Protein 6TYU (pdb70)

Foldseek 3Di:
DEEEEEEEELAPQQCDDDDPPHGNNRLVLVLVLVLLVVCVVVVPQYWYWYKYANAPADDADQDDVPALGRIHGPGATGRRDVVNSVCSVPVDHHHHGGGAVVSSVVRVVVSCVPPCPPHDHPAYEYEYEDQQQDDHDCVPVVVVLVVCQVRVYHYAYEHADDDPPDDDPRDPRSVVSLVVQLVSQCSRVNPVRNRRHHYSVCPSVVVVD/DDDDDPVVVVD

Solvent-accessible surface area: 10481 Å² total; per-residue (Å²): 90,18,0,8,0,0,0,4,7,4,0,96,32,0,45,116,63,114,64,73,108,74,11,8,8,80,36,4,24,95,15,5,30,67,7,0,58,90,25,28,136,77,148,32,101,35,15,0,0,0,0,10,3,0,16,84,100,58,94,19,94,28,38,71,102,98,55,5,98,26,0,14,23,45,22,86,17,95,93,16,55,130,96,0,10,51,54,0,49,115,89,8,122,64,7,66,50,60,13,25,10,0,18,0,0,0,5,0,3,22,10,2,71,147,49,19,121,87,109,81,41,121,39,30,19,0,0,3,2,2,11,7,35,16,93,41,16,73,40,48,18,121,35,0,24,55,22,1,109,129,40,144,17,74,8,29,0,0,1,13,29,63,28,174,122,129,76,87,79,42,52,114,54,21,118,69,1,9,74,32,0,66,106,0,6,90,42,37,73,26,130,86,0,73,79,35,19,53,27,9,122,79,0,28,110,24,13,45,181,141,121,21,98,12,22,91,82,9,77,125

B-factor: mean 32.87, std 15.97, range [12.68, 131.85]

Structure (mmCIF, N/CA/C/O backbone):
data_6TYU
#
_entry.id   6TYU
#
_cell.length_a   44.574
_cell.length_b   71.350
_cell.length_c   79.163
_cell.angle_alpha   90.000
_cell.angle_beta   90.000
_cell.angle_gamma   90.000
#
_symmetry.space_group_name_H-M   'P 21 21 21'
#
loop_
_entity.id
_entity.type
_entity.pdbx_description
1 polymer 'X-ray repair cross-complementing protein 5'
2 polymer LYS-THR-ARG-VAL-LEU-PRO-SER-TRP-LEU-THR-ALA
3 water water
#
loop_
_atom_site.group_PDB
_atom_site.id
_atom_site.type_symbol
_atom_site.label_atom_id
_atom_site.label_alt_id
_atom_site.label_comp_id
_atom_site.label_asym_id
_atom_site.label_entity_id
_atom_site.label_seq_id
_atom_site.pdbx_PDB_ins_code
_atom_site.Cartn_x
_atom_site.Cartn_y
_atom_site.Cartn_z
_atom_site.occupancy
_atom_site.B_iso_or_equiv
_atom_site.auth_seq_id
_atom_site.auth_comp_id
_atom_site.auth_asym_id
_atom_site.auth_atom_id
_atom_site.pdbx_PDB_model_num
ATOM 1 N N . LYS A 1 13 ? 19.41000 -14.34700 12.51600 1.000 67.10536 6 LYS A N 1
ATOM 2 C CA . LYS A 1 13 ? 18.31300 -13.43300 12.21900 1.000 48.46413 6 LYS A CA 1
ATOM 3 C C . LYS A 1 13 ? 17.90300 -12.66400 13.46700 1.000 54.93729 6 LYS A C 1
ATOM 4 O O . LYS A 1 13 ? 18.21300 -13.06800 14.58900 1.000 49.31871 6 LYS A O 1
ATOM 22 N N . SER A 1 14 ? 17.20100 -11.55500 13.26200 1.000 44.23280 7 SER A N 1
ATOM 23 C CA . SER A 1 14 ? 16.64100 -10.76800 14.35400 1.000 40.04244 7 SER A CA 1
ATOM 24 C C . SER A 1 14 ? 15.11000 -10.72200 14.27700 1.000 25.34195 7 SER A C 1
ATOM 25 O O . SER A 1 14 ? 14.49100 -11.12700 13.28400 1.000 27.92453 7 SER A O 1
ATOM 33 N N . ALA A 1 15 ? 14.50000 -10.37200 15.40800 1.000 23.46647 8 ALA A N 1
ATOM 34 C CA . ALA A 1 15 ? 13.05400 -10.24300 15.52700 1.000 24.55122 8 ALA A CA 1
ATOM 35 C C . ALA A 1 15 ? 12.72700 -8.80200 15.88200 1.000 23.54133 8 ALA A C 1
ATOM 36 O O . ALA A 1 15 ? 13.26000 -8.26300 16.85900 1.000 25.56788 8 ALA A O 1
ATOM 43 N N . VAL A 1 16 ? 11.85100 -8.18700 15.09200 1.000 22.48391 9 VAL A N 1
ATOM 44 C CA . VAL A 1 16 ? 11.54800 -6.76500 15.20900 1.000 22.81863 9 VAL A CA 1
ATOM 45 C C . VAL A 1 16 ? 10.04100 -6.58700 15.31400 1.000 21.07350 9 VAL A C 1
ATOM 46 O O . VAL A 1 16 ? 9.28900 -7.16700 14.52400 1.000 24.31318 9 VAL A O 1
ATOM 59 N N . VAL A 1 17 ? 9.59800 -5.78800 16.28400 1.000 18.49888 10 VAL A N 1
ATOM 60 C CA . VAL A 1 17 ? 8.22300 -5.30400 16.33500 1.000 17.20666 10 VAL A CA 1
ATOM 61 C C . VAL A 1 17 ? 8.23200 -3.82100 16.00100 1.000 16.05216 10 VAL A C 1
ATOM 62 O O . VAL A 1 17 ? 8.88800 -3.02700 16.68800 1.000 18.30070 10 VAL A O 1
ATOM 75 N N . LEU A 1 18 ? 7.47000 -3.45700 14.98600 1.000 16.99043 11 LEU A N 1
ATOM 76 C CA . LEU A 1 18 ? 7.16200 -2.04800 14.71500 1.000 15.84439 11 LEU A CA 1
ATOM 77 C C . LEU A 1 18 ? 5.86200 -1.72200 15.43200 1.000 17.24598 11 LEU A C 1
ATOM 78 O O . LEU A 1 18 ? 4.81100 -2.29300 15.11600 1.000 18.25687 11 LEU A O 1
ATOM 94 N N . CYS A 1 19 ? 5.94400 -0.83700 16.42100 1.000 15.96007 12 CYS A N 1
ATOM 95 C CA . CYS A 1 19 ? 4.82900 -0.49800 17.30100 1.000 15.13498 12 CYS A CA 1
ATOM 96 C C . CYS A 1 19 ? 4.44000 0.93700 16.95600 1.000 15.36597 12 CYS A C 1
ATOM 97 O O . CYS A 1 19 ? 5.10400 1.89000 17.38100 1.000 16.97154 12 CYS A O 1
ATOM 105 N N A MET A 1 20 ? 3.34600 1.08900 16.22300 0.580 17.12961 13 MET A N 1
ATOM 106 N N B MET A 1 20 ? 3.38500 1.08200 16.15700 0.420 14.19084 13 MET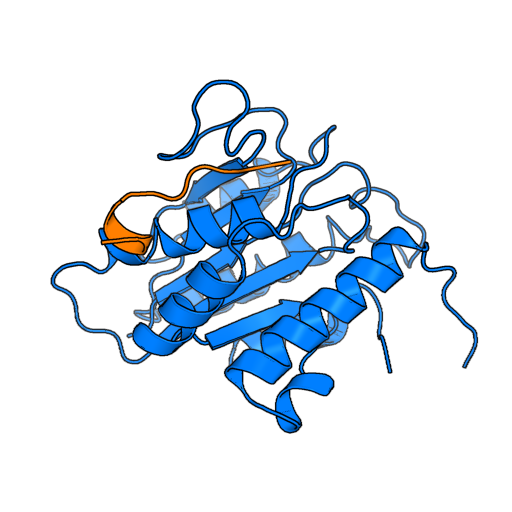 A N 1
ATOM 107 C CA A MET A 1 20 ? 3.03600 2.32300 15.51300 0.580 17.20196 13 MET A CA 1
ATOM 108 C CA B MET A 1 20 ? 3.03900 2.33800 15.49900 0.420 14.33668 13 MET A CA 1
ATOM 109 C C A MET A 1 20 ? 1.79900 2.97500 16.11200 0.580 13.97279 13 MET A C 1
ATOM 110 C C B MET A 1 20 ? 1.82000 2.95900 16.16200 0.420 19.75292 13 MET A C 1
ATOM 111 O O A MET A 1 20 ? 0.72600 2.36200 16.15300 0.580 14.02034 13 MET A O 1
ATOM 112 O O B MET A 1 20 ? 0.77700 2.31000 16.28900 0.420 21.04682 13 MET A O 1
ATOM 139 N N . ASP A 1 21 ? 1.94700 4.22300 16.55600 1.000 13.82710 14 ASP A N 1
ATOM 140 C CA . ASP A 1 21 ? 0.81200 5.00900 17.01600 1.000 14.17924 14 ASP A CA 1
ATOM 141 C C . ASP A 1 21 ? 0.02100 5.45800 15.79600 1.000 15.84284 14 ASP A C 1
ATOM 142 O O . ASP A 1 21 ? 0.55200 6.17100 14.94000 1.000 16.98445 14 ASP A O 1
ATOM 152 N N . VAL A 1 22 ? -1.23600 5.03500 15.70200 1.000 15.15710 15 VAL A N 1
ATOM 153 C CA . VAL A 1 22 ? -2.14000 5.49700 14.65500 1.000 17.05819 15 VAL A CA 1
ATOM 154 C C . VAL A 1 22 ? -3.29300 6.30200 15.23200 1.000 16.64629 15 VAL A C 1
ATOM 155 O O . VAL A 1 22 ? -4.31600 6.49100 14.56300 1.000 20.66488 15 VAL A O 1
ATOM 168 N N . GLY A 1 23 ? -3.14900 6.79100 16.45600 1.000 16.35529 16 GLY A N 1
ATOM 169 C CA . GLY A 1 23 ? -4.20000 7.55500 17.09200 1.000 20.32214 16 GLY A CA 1
ATOM 170 C C . GLY A 1 23 ? -4.51800 8.84300 16.35500 1.000 19.63906 16 GLY A C 1
ATOM 171 O O . GLY A 1 23 ? -3.79600 9.32800 15.48200 1.000 18.85237 16 GLY A O 1
ATOM 175 N N . LEU A 1 24 ? -5.64500 9.41700 16.76600 1.000 20.32741 17 LEU A N 1
ATOM 176 C CA . LEU A 1 24 ? -6.22800 10.54400 16.04400 1.000 20.89189 17 LEU A CA 1
ATOM 177 C C . LEU A 1 24 ? -5.24700 11.70600 15.90500 1.000 19.13211 17 LEU A C 1
ATOM 178 O O . LEU A 1 24 ? -5.18000 12.34100 14.84700 1.000 17.69594 17 LEU A O 1
ATOM 194 N N . ALA A 1 25 ? -4.48700 11.99600 16.94100 1.000 19.16744 18 ALA A N 1
ATOM 195 C CA . ALA A 1 25 ? -3.53800 13.09600 16.89800 1.000 17.58977 18 ALA A CA 1
ATOM 196 C C . ALA A 1 25 ? -2.50300 12.95900 15.78800 1.000 16.29228 18 ALA A C 1
ATOM 197 O O . ALA A 1 25 ? -1.97400 13.92900 15.30300 1.000 16.63370 18 ALA A O 1
ATOM 204 N N . MET A 1 26 ? -2.19300 11.73300 15.42500 1.000 15.49013 19 MET A N 1
ATOM 205 C CA . MET A 1 26 ? -1.18000 11.50600 14.40700 1.000 15.55768 19 MET A CA 1
ATOM 206 C C . MET A 1 26 ? -1.64300 11.97200 13.04100 1.000 17.51826 19 MET A C 1
ATOM 207 O O . MET A 1 26 ? -0.81000 12.16300 12.15000 1.000 17.64278 19 MET A O 1
ATOM 221 N N . SER A 1 27 ? -2.94300 12.17500 12.86300 1.000 16.78326 20 SER A N 1
ATOM 222 C CA A SER A 1 27 ? -3.51300 12.61100 11.59900 0.440 17.71191 20 SER A CA 1
ATOM 223 C CA B SER A 1 27 ? -3.45600 12.60900 11.57400 0.560 17.71568 20 SER A CA 1
ATOM 224 C C . SER A 1 27 ? -3.48900 14.12100 11.42300 1.000 18.23619 20 SER A C 1
ATOM 225 O O . SER A 1 27 ? -3.82800 14.60400 10.34100 1.000 19.10395 20 SER A O 1
ATOM 240 N N . HIS A 1 28 ? -3.12300 14.87200 12.46100 1.000 17.80306 21 HIS A N 1
ATOM 241 C CA . HIS A 1 28 ? -3.13300 16.32300 12.34800 1.000 18.37729 21 HIS A CA 1
ATOM 242 C C . HIS A 1 28 ? -1.93800 16.77900 11.52500 1.000 18.84231 21 HIS A C 1
ATOM 243 O O . HIS A 1 28 ? -0.79000 16.52400 11.89800 1.000 19.59410 21 HIS A O 1
ATOM 257 N N . SER A 1 29 ? -2.20900 17.46300 10.40600 1.000 19.83336 22 SER A N 1
ATOM 258 C CA . SER A 1 29 ? -1.17200 17.81400 9.45100 1.000 20.42732 22 SER A CA 1
ATOM 259 C C . SER A 1 29 ? -0.82700 19.30500 9.54100 1.000 20.99576 22 SER A C 1
ATOM 260 O O . SER A 1 29 ? -1.49500 20.17000 8.93900 1.000 21.89091 22 SER A O 1
ATOM 268 N N . ASN A 1 30 ? 0.26600 19.59100 10.24200 1.000 20.57723 23 ASN A N 1
ATOM 269 C CA . ASN A 1 30 ? 0.77200 20.95300 10.33900 1.000 21.15286 23 ASN A CA 1
ATOM 270 C C . ASN A 1 30 ? 2.29200 20.98700 10.26900 1.000 24.49524 23 ASN A C 1
ATOM 271 O O . ASN A 1 30 ? 2.90000 21.97900 10.66700 1.000 27.74614 23 ASN A O 1
ATOM 282 N N . GLN A 1 31 ? 2.90700 19.92200 9.76000 1.000 28.13610 24 GLN A N 1
ATOM 283 C CA . GLN A 1 31 ? 4.34000 19.89900 9.49700 1.000 38.56343 24 GLN A CA 1
ATOM 284 C C . GLN A 1 31 ? 4.48000 19.37600 8.06600 1.000 28.65032 24 GLN A C 1
ATOM 285 O O . GLN A 1 31 ? 4.36300 18.18100 7.80000 1.000 34.72327 24 GLN A O 1
ATOM 299 N N . GLY A 1 32 ? 4.68300 20.25700 7.15300 1.000 30.56899 25 GLY A N 1
ATOM 300 C CA . GLY A 1 32 ? 4.86700 19.81500 5.79200 1.000 29.95188 25 GLY A CA 1
ATOM 301 C C . GLY A 1 32 ? 3.58500 19.26100 5.18700 1.000 32.12716 25 GLY A C 1
ATOM 302 O O . GLY A 1 32 ? 2.47600 19.45400 5.69300 1.000 35.76682 25 GLY A O 1
ATOM 306 N N . LYS A 1 33 ? 3.77400 18.54800 4.07400 1.000 28.16233 26 LYS A N 1
ATOM 307 C CA . LYS A 1 33 ? 2.63500 18.03200 3.33800 1.000 29.33162 26 LYS A CA 1
ATOM 308 C C . LYS A 1 33 ? 2.12000 16.70800 3.89300 1.000 27.45438 26 LYS A C 1
ATOM 309 O O . LYS A 1 33 ? 1.01100 16.32000 3.52400 1.000 34.53494 26 LYS A O 1
ATOM 313 N N . GLU A 1 34 ? 2.88000 16.00700 4.76100 1.000 24.47633 27 GLU A N 1
ATOM 314 C CA . GLU A 1 34 ? 2.51100 14.69400 5.27800 1.000 26.13115 27 GLU A CA 1
ATOM 315 C C . GLU A 1 34 ? 2.28900 14.78000 6.78200 1.000 24.10382 27 GLU A C 1
ATOM 316 O O . GLU A 1 34 ? 3.13900 15.30100 7.51100 1.000 24.29709 27 GLU A O 1
ATOM 328 N N . SER A 1 35 ? 1.16000 14.24900 7.25100 1.000 20.90956 28 SER A N 1
ATOM 329 C CA . SER A 1 35 ? 0.91800 14.16400 8.68400 1.000 21.44594 28 SER A CA 1
ATOM 330 C C . SER A 1 35 ? 1.89700 13.18300 9.32800 1.000 22.27176 28 SER A C 1
ATOM 331 O O . SER A 1 35 ? 2.50200 12.36000 8.63900 1.000 20.40924 28 SER A O 1
ATOM 339 N N . PRO A 1 36 ? 2.06000 13.24300 10.65800 1.000 18.23844 29 PRO A N 1
ATOM 340 C CA . PRO A 1 36 ? 2.88400 12.23000 11.33700 1.000 19.69858 29 PRO A CA 1
ATOM 341 C C . PRO A 1 36 ? 2.47800 10.81300 11.00100 1.000 17.43152 29 PRO A C 1
ATOM 342 O O . PRO A 1 36 ? 3.35100 9.96100 10.78800 1.000 17.20638 29 PRO A O 1
ATOM 353 N N . PHE A 1 37 ? 1.17600 10.53900 10.92200 1.000 17.42495 30 PHE A N 1
ATOM 354 C CA . PHE A 1 37 ? 0.73200 9.20900 10.51600 1.000 17.62779 30 PHE A CA 1
ATOM 355 C C . PHE A 1 37 ? 1.28300 8.83600 9.14300 1.000 18.20265 30 PHE A C 1
ATOM 356 O O . PHE A 1 37 ? 1.83200 7.73900 8.95700 1.000 18.19769 30 PHE A O 1
ATOM 373 N N A GLU A 1 38 ? 1.12800 9.71500 8.15600 0.500 18.76496 31 GLU A N 1
ATOM 374 N N B GLU A 1 38 ? 1.13600 9.73100 8.16600 0.500 18.75946 31 GLU A N 1
ATOM 375 C CA A GLU A 1 38 ? 1.59900 9.36900 6.82000 0.500 19.39770 31 GLU A CA 1
ATOM 376 C CA B GLU A 1 38 ? 1.60500 9.43700 6.81600 0.500 19.40291 31 GLU A CA 1
ATOM 377 C C A GLU A 1 38 ? 3.12300 9.28300 6.75700 0.500 19.28903 31 GLU A C 1
ATOM 378 C C B GLU A 1 38 ? 3.11700 9.26800 6.78500 0.500 19.23812 31 GLU A C 1
ATOM 379 O O A GLU A 1 38 ? 3.66300 8.47500 5.99400 0.500 23.97716 31 GLU A O 1
ATOM 380 O O B GLU A 1 38 ? 3.64000 8.40300 6.07500 0.500 19.54226 31 GLU A O 1
ATOM 403 N N . GLN A 1 39 ? 3.83600 10.07700 7.55900 1.000 19.03947 32 GLN A N 1
ATOM 404 C CA . GLN A 1 39 ? 5.28900 9.97100 7.59300 1.000 18.75597 32 GLN A CA 1
ATOM 405 C C . GLN A 1 39 ? 5.72800 8.63800 8.17200 1.000 19.70265 32 GLN A C 1
ATOM 406 O O . GLN A 1 39 ? 6.66300 8.01100 7.66500 1.000 20.54844 32 GLN A O 1
ATOM 420 N N . ALA A 1 40 ? 5.08800 8.21100 9.26300 1.000 17.76289 33 ALA A N 1
ATOM 421 C CA . ALA A 1 40 ? 5.48000 6.96300 9.90400 1.000 18.98982 33 ALA A CA 1
ATOM 422 C C . ALA A 1 40 ? 5.15600 5.77200 9.01500 1.000 20.68333 33 ALA A C 1
ATOM 423 O O . ALA A 1 40 ? 5.94800 4.82800 8.91300 1.000 19.23639 33 ALA A O 1
ATOM 430 N N . LYS A 1 41 ? 3.99700 5.79900 8.36100 1.000 18.27911 34 LYS A N 1
ATOM 431 C CA . LYS A 1 41 ? 3.65800 4.74800 7.41200 1.000 19.31306 34 LYS A CA 1
ATOM 432 C C . LYS A 1 41 ? 4.68600 4.67000 6.28900 1.000 22.13902 34 LYS A C 1
ATOM 433 O O . LYS A 1 41 ? 5.08200 3.57400 5.87400 1.000 21.42429 34 LYS A O 1
ATOM 452 N N . LYS A 1 42 ? 5.13300 5.82000 5.78400 1.000 21.48562 35 LYS A N 1
ATOM 453 C CA . LYS A 1 42 ? 6.11900 5.81900 4.70700 1.000 20.10943 35 LYS A CA 1
ATOM 454 C C . LYS A 1 42 ? 7.43000 5.18900 5.16100 1.000 21.97519 35 LYS A C 1
ATOM 455 O O . LYS A 1 42 ? 8.03500 4.40000 4.42500 1.000 22.86354 35 LYS A O 1
ATOM 468 N N . VAL A 1 43 ? 7.89200 5.52700 6.36500 1.000 20.21477 36 VAL A N 1
ATOM 469 C CA . VAL A 1 43 ? 9.09900 4.90100 6.90200 1.000 22.29032 36 VAL A CA 1
ATOM 470 C C . VAL A 1 43 ? 8.91500 3.40400 7.02800 1.000 20.69944 36 VAL A C 1
ATOM 471 O O . VAL A 1 43 ? 9.78100 2.62900 6.60500 1.000 21.37001 36 VAL A O 1
ATOM 484 N N A MET A 1 44 ? 7.79200 2.96700 7.60000 0.580 18.75503 37 MET A N 1
ATOM 485 N N B MET A 1 44 ? 7.78900 2.97000 7.58400 0.420 20.73971 37 MET A N 1
ATOM 486 C CA A MET A 1 44 ? 7.55500 1.53300 7.73100 0.580 18.68104 37 MET A CA 1
ATOM 487 C CA B MET A 1 44 ? 7.56000 1.54000 7.74200 0.420 20.73241 37 MET A CA 1
ATOM 488 C C A MET A 1 44 ? 7.61700 0.84700 6.37600 0.580 22.37297 37 MET A C 1
ATOM 489 C C B MET A 1 44 ? 7.57700 0.82800 6.39300 0.420 19.40050 37 MET A C 1
ATOM 490 O O A MET A 1 44 ? 8.23400 -0.21600 6.23400 0.580 21.16182 37 MET A O 1
ATOM 491 O O B MET A 1 44 ? 8.13900 -0.26600 6.26700 0.420 20.92488 37 MET A O 1
ATOM 518 N N . MET A 1 45 ? 6.98000 1.44200 5.36800 1.000 20.04105 38 MET A N 1
ATOM 519 C CA . MET A 1 45 ? 6.96500 0.83500 4.03800 1.000 22.95685 38 MET A CA 1
ATOM 520 C C . MET A 1 45 ? 8.36400 0.76900 3.44500 1.000 20.98895 38 MET A C 1
ATOM 521 O O . MET A 1 45 ? 8.74400 -0.24600 2.83100 1.000 23.22904 38 MET A O 1
ATOM 535 N N . LEU A 1 46 ? 9.14300 1.84400 3.56700 1.000 21.32898 39 LEU A N 1
ATOM 536 C CA . LEU A 1 46 ? 10.49500 1.81000 3.01500 1.000 21.26451 39 LEU A CA 1
ATOM 537 C C . LEU A 1 46 ? 11.33700 0.75900 3.72400 1.000 20.99759 39 LEU A C 1
ATOM 538 O O . LEU A 1 46 ? 12.12200 0.04100 3.09200 1.000 21.48689 3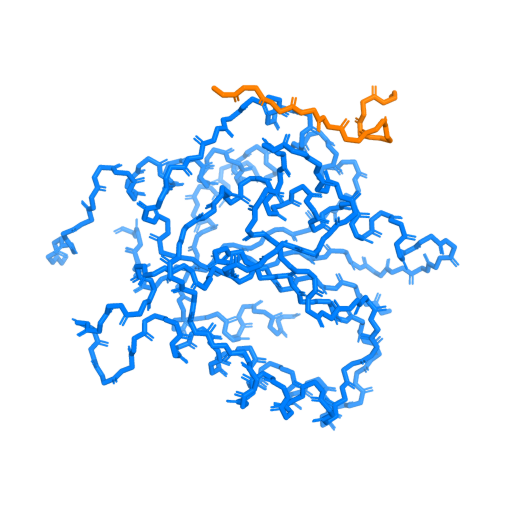9 LEU A O 1
ATOM 554 N N . PHE A 1 47 ? 11.18700 0.65700 5.04300 1.000 20.57395 40 PHE A N 1
ATOM 555 C CA . PHE A 1 47 ? 11.93200 -0.33500 5.79900 1.000 20.11539 40 PHE A CA 1
ATOM 556 C C . PHE A 1 47 ? 11.55200 -1.73600 5.35700 1.000 20.56049 40 PHE A C 1
ATOM 557 O O . PHE A 1 47 ? 12.41800 -2.58300 5.11700 1.000 20.73589 40 PHE A O 1
ATOM 574 N N . LEU A 1 48 ? 10.25300 -2.00200 5.26400 1.000 20.38461 41 LEU A N 1
ATOM 575 C CA . LEU A 1 48 ? 9.79600 -3.32100 4.85600 1.000 20.74751 41 LEU A CA 1
ATOM 576 C C . LEU A 1 48 ? 10.21800 -3.62900 3.42700 1.000 21.56627 41 LEU A C 1
ATOM 577 O O . LEU A 1 48 ? 10.56500 -4.77400 3.12100 1.000 22.65457 41 LEU A O 1
ATOM 593 N N . GLN A 1 49 ? 10.17900 -2.63200 2.53500 1.000 21.91764 42 GLN A N 1
ATOM 594 C CA . GLN A 1 49 ? 10.64000 -2.85200 1.16600 1.000 22.76280 42 GLN A CA 1
ATOM 595 C C . GLN A 1 49 ? 12.11400 -3.22600 1.13800 1.000 22.96326 42 GLN A C 1
ATOM 596 O O . GLN A 1 49 ? 12.51100 -4.15200 0.41900 1.000 24.60332 42 GLN A O 1
ATOM 610 N N . ARG A 1 50 ? 12.94100 -2.52400 1.91300 1.000 22.52287 43 ARG A N 1
ATOM 611 C CA . ARG A 1 50 ? 14.35200 -2.88200 1.99600 1.000 23.10451 43 ARG A CA 1
ATOM 612 C C . ARG A 1 50 ? 14.50500 -4.33400 2.41800 1.000 22.71559 43 ARG A C 1
ATOM 613 O O . ARG A 1 50 ? 15.29300 -5.08600 1.83600 1.000 24.76928 43 ARG A O 1
ATOM 634 N N . GLN A 1 51 ? 13.74200 -4.74700 3.43200 1.000 22.56024 44 GLN A N 1
ATOM 635 C CA . GLN A 1 51 ? 13.84700 -6.10600 3.94500 1.000 23.16766 44 GLN A CA 1
ATOM 636 C C . GLN A 1 51 ? 13.41100 -7.12500 2.89800 1.000 23.75139 44 GLN A C 1
ATOM 637 O O . GLN A 1 51 ? 14.04100 -8.18200 2.75200 1.000 27.16566 44 GLN A O 1
ATOM 651 N N . VAL A 1 52 ? 12.33800 -6.83100 2.16200 1.000 24.26317 45 VAL A N 1
ATOM 652 C CA . VAL A 1 52 ? 11.83300 -7.77400 1.16500 1.000 24.31787 45 VAL A CA 1
ATOM 653 C C . VAL A 1 52 ? 12.79900 -7.87400 -0.01100 1.000 24.64991 45 VAL A C 1
ATOM 654 O O . VAL A 1 52 ? 13.13500 -8.97200 -0.47600 1.000 28.37092 45 VAL A O 1
ATOM 667 N N . PHE A 1 53 ? 13.25000 -6.72800 -0.52000 1.000 26.66409 46 PHE A N 1
ATOM 668 C CA . PHE A 1 53 ? 14.14700 -6.73900 -1.66900 1.000 25.44778 46 PHE A CA 1
ATOM 669 C C . PHE A 1 53 ? 15.48400 -7.38700 -1.33400 1.000 26.59076 46 PHE A C 1
ATOM 670 O O . PHE A 1 53 ? 16.10800 -8.01300 -2.20300 1.000 31.49733 46 PHE A O 1
ATOM 687 N N . ALA A 1 54 ? 15.96400 -7.21600 -0.10800 1.000 37.63165 47 ALA A N 1
ATOM 688 C CA . ALA A 1 54 ? 17.22900 -7.80500 0.30600 1.000 38.56044 47 ALA A CA 1
ATOM 689 C C . ALA A 1 54 ? 17.10700 -9.27500 0.68600 1.000 41.22159 47 ALA A C 1
ATOM 690 O O . ALA A 1 54 ? 18.13100 -9.90500 0.97200 1.000 43.32886 47 ALA A O 1
ATOM 697 N N . GLU A 1 55 ? 15.89600 -9.83900 0.68000 1.000 38.46872 48 GLU A N 1
ATOM 698 C CA . GLU A 1 55 ? 15.65400 -11.20900 1.13600 1.000 38.75453 48 GLU A CA 1
ATOM 699 C C . GLU A 1 55 ? 16.25700 -11.45000 2.50600 1.000 37.92494 48 GLU A C 1
ATOM 700 O O . GLU A 1 55 ? 16.79800 -12.51300 2.80100 1.000 39.17142 48 GLU A O 1
ATOM 712 N N . SER A 1 56 ? 16.10300 -10.47100 3.38200 1.000 36.18483 49 SER A N 1
ATOM 713 C CA . SER A 1 56 ? 16.57700 -10.61500 4.74700 1.000 35.25410 49 SER A CA 1
ATOM 714 C C . SER A 1 56 ? 15.79700 -11.71600 5.44800 1.000 35.20675 49 SER A C 1
ATOM 715 O O . SER A 1 56 ? 14.63800 -11.99000 5.12900 1.000 37.90744 49 SER A O 1
ATOM 723 N N . LYS A 1 57 ? 16.43500 -12.35400 6.41300 1.000 34.75876 50 LYS A N 1
ATOM 724 C CA . LYS A 1 57 ? 15.76600 -13.39100 7.17800 1.000 34.19799 50 LYS A CA 1
ATOM 725 C C . LYS A 1 57 ? 15.14300 -12.85500 8.45600 1.000 32.94803 50 LYS A C 1
ATOM 726 O O . LYS A 1 57 ? 14.55000 -13.63000 9.21100 1.000 34.91178 50 LYS A O 1
ATOM 736 N N . ASP A 1 58 ? 15.25000 -11.55300 8.70800 1.000 30.96573 51 ASP A N 1
ATOM 737 C CA . ASP A 1 58 ? 14.64600 -10.98900 9.90400 1.000 28.97561 51 ASP A CA 1
ATOM 738 C C . ASP A 1 58 ? 13.13200 -11.15600 9.86100 1.000 28.02592 51 ASP A C 1
ATOM 739 O O . ASP A 1 58 ? 12.50000 -11.02000 8.80800 1.000 31.11167 51 ASP A O 1
ATOM 748 N N . GLU A 1 59 ? 12.55200 -11.45200 11.01900 1.000 27.15055 52 GLU A N 1
ATOM 749 C CA . GLU A 1 59 ? 11.10700 -11.52900 11.18000 1.000 26.92592 52 GLU A CA 1
ATOM 750 C C . GLU A 1 59 ? 10.60100 -10.21600 11.76800 1.000 24.17764 52 GLU A C 1
ATOM 751 O O . GLU A 1 59 ? 11.22100 -9.64800 12.67400 1.000 24.98701 52 GLU A O 1
ATOM 763 N N A ILE A 1 60 ? 9.47100 -9.73300 11.25700 0.540 23.36410 53 ILE A N 1
ATOM 764 N N B ILE A 1 60 ? 9.50500 -9.72000 11.20100 0.460 23.65676 53 ILE A N 1
ATOM 765 C CA A ILE A 1 60 ? 8.99300 -8.38700 11.56600 0.540 21.90874 53 ILE A CA 1
ATOM 766 C CA B ILE A 1 60 ? 8.94500 -8.41800 11.53800 0.460 21.92681 53 ILE A CA 1
ATOM 767 C C A ILE A 1 60 ? 7.50100 -8.44300 11.86000 0.540 20.84802 53 ILE A C 1
ATOM 768 C C B ILE A 1 60 ? 7.49500 -8.61800 11.94300 0.460 31.38058 53 ILE A C 1
ATOM 769 O O A ILE A 1 60 ? 6.70800 -8.80900 10.98500 0.540 28.74568 53 ILE A O 1
ATOM 770 O O B ILE A 1 60 ? 6.74500 -9.33200 11.26700 0.460 29.54920 53 ILE A O 1
ATOM 801 N N . ALA A 1 61 ? 7.11700 -8.02500 13.06700 1.000 19.28373 54 ALA A N 1
ATOM 802 C CA . ALA A 1 61 ? 5.72700 -7.91600 13.47600 1.000 18.51413 54 ALA A CA 1
ATOM 803 C C . ALA A 1 61 ? 5.33300 -6.44200 13.47000 1.000 17.62303 54 ALA A C 1
ATOM 804 O O . ALA A 1 61 ? 6.18300 -5.55400 13.54700 1.000 18.80125 54 ALA A O 1
ATOM 811 N N . VAL A 1 62 ? 4.02900 -6.19300 13.37700 1.000 17.63677 55 VAL A N 1
ATOM 812 C CA . VAL A 1 62 ? 3.48500 -4.83800 13.37500 1.000 17.47072 55 VAL A CA 1
ATOM 813 C C . VAL A 1 62 ? 2.34100 -4.78800 14.37700 1.000 16.81925 55 VAL A C 1
ATOM 814 O O . VAL A 1 62 ? 1.36400 -5.54100 14.26200 1.000 16.90821 55 VAL A O 1
ATOM 827 N N . VAL A 1 63 ? 2.46100 -3.90800 15.36300 1.000 15.99160 56 VAL A N 1
ATOM 828 C CA . VAL A 1 63 ? 1.44800 -3.66000 16.36600 1.000 14.64706 56 VAL A CA 1
ATOM 829 C C . VAL A 1 63 ? 1.02300 -2.21000 16.19000 1.000 15.49533 56 VAL A C 1
ATOM 830 O O . VAL A 1 63 ? 1.85500 -1.33600 16.12100 1.000 17.01977 56 VAL A O 1
ATOM 843 N N . LEU A 1 64 ? -0.27200 -1.98100 16.09800 1.000 14.63869 57 LEU A N 1
ATOM 844 C CA . LEU A 1 64 ? -0.82000 -0.64000 15.95500 1.000 14.14840 57 LEU A CA 1
ATOM 845 C C . LEU A 1 64 ? -1.55100 -0.27500 17.23200 1.000 15.88403 57 LEU A C 1
ATOM 846 O O . LEU A 1 64 ? -2.28700 -1.09400 17.79700 1.000 15.65911 57 LEU A O 1
ATOM 862 N N . TYR A 1 65 ? -1.36000 0.95600 17.69800 1.000 15.16135 58 TYR A N 1
ATOM 863 C CA . TYR A 1 65 ? -2.10700 1.40600 18.85200 1.000 15.54697 58 TYR A CA 1
ATOM 864 C C . TYR A 1 65 ? -2.78800 2.72400 18.54100 1.000 16.56905 58 TYR A C 1
ATOM 865 O O . TYR A 1 65 ? -2.28800 3.53800 17.76100 1.000 18.51977 58 TYR A O 1
ATOM 883 N N . GLY A 1 66 ? -3.97800 2.88300 19.10400 1.000 15.21607 59 GLY A N 1
ATOM 884 C CA . GLY A 1 66 ? -4.86800 3.94400 18.68000 1.000 16.77682 59 GLY A CA 1
ATOM 885 C C . GLY A 1 66 ? -5.85500 3.50100 17.63100 1.000 18.91646 59 GLY A C 1
ATOM 886 O O . GLY A 1 66 ? -6.46200 4.35400 16.97700 1.000 20.73962 59 GLY A O 1
ATOM 890 N N . THR A 1 67 ? -6.03100 2.19300 17.44700 1.000 17.14493 60 THR A N 1
ATOM 891 C CA . THR A 1 67 ? -6.97100 1.66700 16.47100 1.000 17.38453 60 THR A CA 1
ATOM 892 C C . THR A 1 67 ? -8.37600 1.63600 17.05700 1.000 20.07298 60 THR A C 1
ATOM 893 O O . THR A 1 67 ? -8.57100 1.44000 18.26000 1.000 20.73598 60 THR A O 1
ATOM 904 N N . ASP A 1 68 ? -9.36500 1.81300 16.17900 1.000 21.90935 61 ASP A N 1
ATOM 905 C CA . ASP A 1 68 ? -10.75100 1.83800 16.62900 1.000 23.61109 61 ASP A CA 1
ATOM 906 C C . ASP A 1 68 ? -11.16500 0.48700 17.18900 1.000 28.55539 61 ASP A C 1
ATOM 907 O O . ASP A 1 68 ? -11.92500 0.41200 18.16200 1.000 27.48792 61 ASP A O 1
ATOM 916 N N . THR A 1 69 ? -10.67200 -0.59000 16.59700 1.000 22.99422 62 THR A N 1
ATOM 917 C CA . THR A 1 69 ? -10.94800 -1.92200 17.10500 1.000 22.13775 62 THR A CA 1
ATOM 918 C C . THR A 1 69 ? -9.77600 -2.40600 17.95500 1.000 21.79697 62 THR A C 1
ATOM 919 O O . THR A 1 69 ? -8.70000 -1.80700 17.98000 1.000 24.25020 62 THR A O 1
ATOM 930 N N . THR A 1 70 ? -10.01000 -3.49900 18.67400 1.000 21.75568 63 THR A N 1
ATOM 931 C CA . THR A 1 70 ? -9.01800 -4.09500 19.55800 1.000 17.63404 63 THR A CA 1
ATOM 932 C C . THR A 1 70 ? -8.80700 -5.53800 19.13200 1.000 19.22538 63 THR A C 1
ATOM 933 O O . THR A 1 70 ? -9.78200 -6.27200 18.93900 1.000 21.24091 63 THR A O 1
ATOM 944 N N . ASP A 1 71 ? -7.54500 -5.94800 18.98100 1.000 18.52772 64 ASP A N 1
ATOM 945 C CA . ASP A 1 71 ? -7.24500 -7.32100 18.56500 1.000 18.66420 64 ASP A CA 1
ATOM 946 C C . ASP A 1 71 ? -5.84900 -7.66800 19.08100 1.000 15.59195 64 ASP A C 1
ATOM 947 O O . ASP A 1 71 ? -4.84700 -7.45500 18.41000 1.000 16.47813 64 ASP A O 1
ATOM 956 N N . ASN A 1 72 ? -5.80200 -8.19600 20.29400 1.000 15.40378 65 ASN A N 1
ATOM 957 C CA . ASN A 1 72 ? -4.54400 -8.64800 20.87300 1.000 14.53609 65 ASN A CA 1
ATOM 958 C C . ASN A 1 72 ? -4.84500 -9.64600 21.98700 1.000 15.91218 65 ASN A C 1
ATOM 959 O O . ASN A 1 72 ? -5.94900 -9.67800 22.54600 1.000 17.06707 65 ASN A O 1
ATOM 970 N N . ALA A 1 73 ? -3.81900 -10.40500 22.33100 1.000 16.45044 66 ALA A N 1
ATOM 971 C CA . ALA A 1 73 ? -3.97500 -11.52600 23.25500 1.000 16.90346 66 ALA A CA 1
ATOM 972 C C . ALA A 1 73 ? -4.25900 -11.09300 24.68900 1.000 16.09441 66 ALA A C 1
ATOM 973 O O . ALA A 1 73 ? -4.74100 -11.90800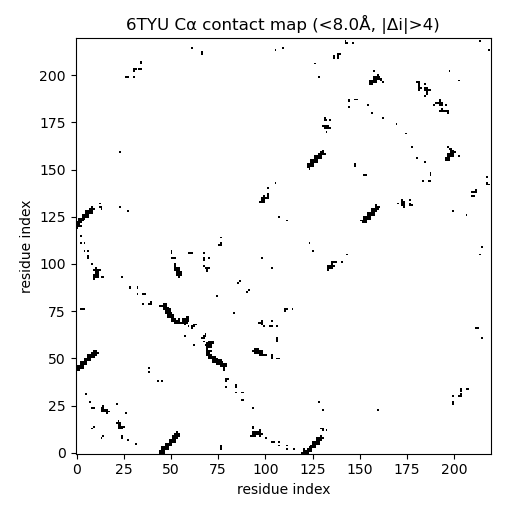 25.48800 1.000 20.55609 66 ALA A O 1
ATOM 980 N N . LEU A 1 74 ? -3.97000 -9.85100 25.05100 1.000 16.43173 67 LEU A N 1
ATOM 981 C CA . LEU A 1 74 ? -4.16000 -9.37800 26.41100 1.000 16.72111 67 LEU A CA 1
ATOM 982 C C . LEU A 1 74 ? -5.46900 -8.62600 26.58800 1.000 19.14972 67 LEU A C 1
ATOM 983 O O . LEU A 1 74 ? -5.80800 -8.25200 27.71400 1.000 20.91526 67 LEU A O 1
ATOM 999 N N . ALA A 1 75 ? -6.21700 -8.42100 25.50700 1.000 20.60350 68 ALA A N 1
ATOM 1000 C CA . ALA A 1 75 ? -7.40600 -7.58300 25.56100 1.000 22.77568 68 ALA A CA 1
ATOM 1001 C C . ALA A 1 75 ? -8.51200 -8.27700 26.33700 1.000 24.89430 68 ALA A C 1
ATOM 1002 O O . ALA A 1 75 ? -8.85800 -9.43100 26.06500 1.000 26.80526 68 ALA A O 1
ATOM 1009 N N . ARG A 1 76 ? -9.05800 -7.56900 27.31400 1.000 28.87494 69 ARG A N 1
ATOM 1010 C CA . ARG A 1 76 ? -10.26300 -8.00700 28.00300 1.000 35.55430 69 ARG A CA 1
ATOM 1011 C C . ARG A 1 76 ? -10.79200 -6.77600 28.72100 1.000 39.80112 69 ARG A C 1
ATOM 1012 O O . ARG A 1 76 ? -10.00200 -5.91700 29.09500 1.000 72.07975 69 ARG A O 1
ATOM 1019 N N . GLU A 1 77 ? -12.11400 -6.67500 28.88500 1.000 57.06096 70 GLU A N 1
ATOM 1020 C CA . GLU A 1 77 ? -12.79500 -5.41400 29.17400 1.000 49.79079 70 GLU A CA 1
ATOM 1021 C C . GLU A 1 77 ? -11.91500 -4.41100 29.91000 1.000 59.75351 70 GLU A C 1
ATOM 1022 O O . GLU A 1 77 ? -11.42700 -4.69200 31.01000 1.000 58.50199 70 GLU A O 1
ATOM 1026 N N . ASP A 1 78 ? -11.71400 -3.23800 29.31100 1.000 41.34577 71 ASP A N 1
ATOM 1027 C CA . ASP A 1 78 ? -10.97000 -2.14500 29.92600 1.000 60.31870 71 ASP A CA 1
ATOM 1028 C C . ASP A 1 78 ? -9.47900 -2.44500 30.05700 1.000 45.05996 71 ASP A C 1
ATOM 1029 O O . ASP A 1 78 ? -8.78100 -1.79300 30.84000 1.000 58.27786 71 ASP A O 1
ATOM 1033 N N . GLN A 1 79 ? -8.96200 -3.41300 29.30000 1.000 31.80194 72 GLN A N 1
ATOM 1034 C CA . GLN A 1 79 ? -7.55100 -3.77700 29.36400 1.000 24.06842 72 GLN A CA 1
ATOM 1035 C C . GLN A 1 79 ? -6.98100 -3.85300 27.96100 1.000 21.95682 72 GLN A C 1
ATOM 1036 O O . GLN A 1 79 ? -7.55900 -4.50900 27.08700 1.000 22.99717 72 GLN A O 1
ATOM 1050 N N . TYR A 1 80 ? -5.83700 -3.19800 27.76000 1.000 19.74616 73 TYR A N 1
ATOM 1051 C CA . TYR A 1 80 ? -5.09900 -3.24400 26.49700 1.000 17.27869 73 TYR A CA 1
ATOM 1052 C C . TYR A 1 80 ? -6.01000 -2.92500 25.31500 1.000 18.21773 73 TYR A C 1
ATOM 1053 O O . TYR A 1 80 ? -5.93100 -3.54400 24.25100 1.000 16.81253 73 TYR A O 1
ATOM 1071 N N A GLU A 1 81 ? -6.87200 -1.93200 25.49700 0.400 18.07299 74 GLU A N 1
ATOM 1072 N N B GLU A 1 81 ? -6.87500 -1.93100 25.50400 0.600 18.63627 74 GLU A N 1
ATOM 1073 C CA A GLU A 1 81 ? -7.85300 -1.58600 24.48200 0.400 20.10287 74 GLU A CA 1
ATOM 1074 C CA B GLU A 1 81 ? -7.84500 -1.55300 24.48800 0.600 17.40562 74 GLU A CA 1
ATOM 1075 C C A GLU A 1 81 ? -7.23000 -0.72500 23.38900 0.400 15.32224 74 GLU A C 1
ATOM 1076 C C B GLU A 1 81 ? -7.18700 -0.75400 23.37000 0.600 20.64780 74 GLU A C 1
ATOM 1077 O O A GLU A 1 81 ? -6.27400 0.02100 23.61600 0.400 19.82097 74 GLU A O 1
ATOM 1078 O O B GLU A 1 81 ? -6.16400 -0.08600 23.56000 0.600 16.09251 74 GLU A O 1
ATOM 1101 N N . ASN A 1 82 ? -7.78400 -0.85800 22.18500 1.000 17.63527 75 ASN A N 1
ATOM 1102 C CA . ASN A 1 82 ? -7.42000 -0.04300 21.02400 1.000 16.53314 75 ASN A CA 1
ATOM 1103 C C . ASN A 1 82 ? -5.99300 -0.29900 20.56700 1.000 16.33450 75 ASN A C 1
ATOM 1104 O O . ASN A 1 82 ? -5.30600 0.59000 20.04700 1.000 16.03355 75 ASN A O 1
ATOM 1115 N N . ILE A 1 83 ? -5.56500 -1.54500 20.73400 1.000 15.65723 76 ILE A N 1
ATOM 1116 C CA . ILE A 1 83 ? -4.28500 -2.04300 20.27300 1.000 13.38187 76 ILE A CA 1
ATOM 1117 C C . ILE A 1 83 ? -4.55700 -3.27600 19.42600 1.000 14.46421 76 ILE A C 1
ATOM 1118 O O . ILE A 1 83 ? -5.27500 -4.18100 19.86800 1.000 14.46209 76 ILE A O 1
ATOM 1134 N N . SER A 1 84 ? -3.97500 -3.32100 18.23000 1.000 15.84370 77 SER A N 1
ATOM 1135 C CA . SER A 1 84 ? -4.25400 -4.38300 17.27500 1.000 15.64244 77 SER A CA 1
ATOM 1136 C C . SER A 1 84 ? -2.94400 -4.93200 16.74500 1.000 14.40593 77 SER A C 1
ATOM 1137 O O . SER A 1 84 ? -2.07100 -4.17300 16.32300 1.000 17.50841 77 SER A O 1
ATOM 1145 N N . VAL A 1 85 ? -2.81600 -6.26000 16.74400 1.000 16.10752 78 VAL A N 1
ATOM 1146 C CA . VAL A 1 85 ? -1.67500 -6.92200 16.12000 1.000 17.03739 78 VAL A CA 1
ATOM 1147 C C . VAL A 1 85 ? -2.00300 -7.06300 14.63700 1.000 17.83610 78 VAL A C 1
ATOM 1148 O O . VAL A 1 85 ? -2.78100 -7.93200 14.23300 1.000 23.28980 78 VAL A O 1
ATOM 1161 N N . HIS A 1 86 ? -1.38900 -6.21600 13.81800 1.000 19.71702 79 HIS A N 1
ATOM 1162 C CA . HIS A 1 86 ? -1.63800 -6.22400 12.38200 1.000 21.59806 79 HIS A CA 1
ATOM 1163 C C . HIS A 1 86 ? -0.84200 -7.31300 11.67200 1.000 17.91966 79 HIS A C 1
ATOM 1164 O O . HIS A 1 86 ? -1.30400 -7.85100 10.65800 1.000 23.33516 79 HIS A O 1
ATOM 1178 N N A ARG A 1 87 ? 0.34300 -7.64500 12.17400 0.460 16.09187 80 ARG A N 1
ATOM 1179 N N B ARG A 1 87 ? 0.35400 -7.62400 12.16700 0.540 24.85813 80 ARG A N 1
ATOM 1180 C CA A ARG A 1 87 ? 1.18500 -8.66200 11.55100 0.460 18.62777 80 ARG A CA 1
ATOM 1181 C CA B ARG A 1 87 ? 1.22500 -8.63500 11.57800 0.540 26.42183 80 ARG A CA 1
ATOM 1182 C C A ARG A 1 87 ? 1.97900 -9.35400 12.64800 0.460 22.77964 80 ARG A C 1
ATOM 1183 C C B ARG A 1 87 ? 1.95900 -9.35300 12.69800 0.540 15.82981 80 ARG A C 1
ATOM 1184 O O A ARG A 1 87 ? 2.66800 -8.69500 13.43300 0.460 23.08956 80 ARG A O 1
ATOM 1185 O O B ARG A 1 87 ? 2.59800 -8.71400 13.53900 0.540 15.88879 80 ARG A O 1
ATOM 1226 N N . HIS A 1 88 ? 1.86100 -10.67900 12.71200 1.000 23.90361 81 HIS A N 1
ATOM 1227 C CA . HIS A 1 88 ? 2.59800 -11.45900 13.68800 1.000 22.45279 81 HIS A CA 1
ATOM 1228 C C . HIS A 1 88 ? 4.04500 -11.61800 13.22100 1.000 26.39096 81 HIS A C 1
ATOM 1229 O O . HIS A 1 88 ? 4.43900 -11.15400 12.14500 1.000 28.21991 81 HIS A O 1
ATOM 1243 N N . LEU A 1 89 ? 4.86300 -12.24700 14.05100 1.000 26.25174 82 LEU A N 1
ATOM 1244 C CA . LEU A 1 89 ? 6.29900 -12.30500 13.79400 1.000 24.55306 82 LEU A CA 1
ATOM 1245 C C . LEU A 1 89 ? 6.56200 -13.30400 12.67700 1.000 25.48627 82 LEU A C 1
ATOM 1246 O O . LEU A 1 89 ? 6.50200 -14.52200 12.88100 1.000 30.64080 82 LEU A O 1
ATOM 1262 N N A MET A 1 90 ? 6.84600 -12.79500 11.48300 0.510 24.21784 83 MET A N 1
ATOM 1263 N N B MET A 1 90 ? 6.87200 -12.78500 11.49200 0.490 24.50656 83 MET A N 1
ATOM 1264 C CA A MET A 1 90 ? 7.10600 -13.64600 10.32800 0.510 27.98954 83 MET A CA 1
ATOM 1265 C CA B MET A 1 90 ? 7.07400 -13.60200 10.30100 0.490 25.73630 83 MET A CA 1
ATOM 1266 C C A MET A 1 90 ? 7.88000 -12.82800 9.30200 0.510 26.04570 83 MET A C 1
ATOM 1267 C C B MET A 1 90 ? 7.99100 -12.84600 9.35600 0.490 25.91519 83 MET A C 1
ATOM 1268 O O A MET A 1 90 ? 8.05200 -11.61600 9.44900 0.510 24.52803 83 MET A O 1
ATOM 1269 O O B MET A 1 90 ? 8.34800 -11.69000 9.59400 0.490 29.37838 83 MET A O 1
ATOM 1296 N N . LEU A 1 91 ? 8.34800 -13.50400 8.25900 1.000 30.12516 84 LEU A N 1
ATOM 1297 C CA . LEU A 1 91 ? 9.03400 -12.80800 7.18700 1.000 29.00284 84 LEU A CA 1
ATOM 1298 C C . LEU A 1 91 ? 8.07600 -11.81100 6.54000 1.000 29.72017 84 LEU A C 1
ATOM 1299 O O . LEU A 1 91 ? 6.89000 -12.11600 6.36900 1.000 34.28934 84 LEU A O 1
ATOM 1315 N N . PRO A 1 92 ? 8.55300 -10.61900 6.17400 1.000 28.97875 85 PRO A N 1
ATOM 1316 C CA . PRO A 1 92 ? 7.70100 -9.67000 5.44800 1.000 30.07899 85 PRO A CA 1
ATOM 1317 C C . PRO A 1 92 ? 7.44400 -10.13200 4.02200 1.000 35.14075 85 PRO A C 1
ATOM 1318 O O . PRO A 1 92 ? 8.20200 -10.91900 3.45700 1.000 34.97020 85 PRO A O 1
ATOM 1329 N N . ASP A 1 93 ? 6.34900 -9.63300 3.44400 1.000 35.30205 86 ASP A N 1
ATOM 1330 C CA . ASP A 1 93 ? 5.90800 -10.05400 2.11600 1.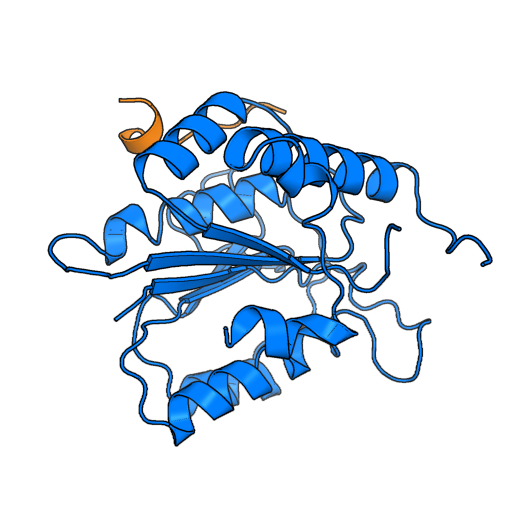000 40.11395 86 ASP A CA 1
ATOM 1331 C C . ASP A 1 93 ? 5.16000 -8.89900 1.45600 1.000 40.42498 86 ASP A C 1
ATOM 1332 O O . ASP A 1 93 ? 5.03500 -7.81200 2.02300 1.000 40.31035 86 ASP A O 1
ATOM 1341 N N . PHE A 1 94 ? 4.65600 -9.13800 0.23700 1.000 54.34426 87 PHE A N 1
ATOM 1342 C CA . PHE A 1 94 ? 3.96200 -8.08100 -0.49600 1.000 46.06574 87 PHE A CA 1
ATOM 1343 C C . PHE A 1 94 ? 2.53000 -7.87900 -0.01900 1.000 58.64021 87 PHE A C 1
ATOM 1344 O O . PHE A 1 94 ? 1.97900 -6.78600 -0.18700 1.000 51.75248 87 PHE A O 1
ATOM 1361 N N . ASP A 1 95 ? 1.90500 -8.90700 0.56000 1.000 52.55304 88 ASP A N 1
ATOM 1362 C CA . ASP A 1 95 ? 0.61800 -8.70100 1.21600 1.000 50.89000 88 ASP A CA 1
ATOM 1363 C C . ASP A 1 95 ? 0.75100 -7.67000 2.32400 1.000 71.25172 88 ASP A C 1
ATOM 1364 O O . ASP A 1 95 ? -0.06100 -6.74300 2.43300 1.000 45.76667 88 ASP A O 1
ATOM 1373 N N . LEU A 1 96 ? 1.78500 -7.81100 3.15500 1.000 39.68090 89 LEU A N 1
ATOM 1374 C CA . LEU A 1 96 ? 2.01200 -6.83400 4.20900 1.000 41.74877 89 LEU A CA 1
ATOM 1375 C C . LEU A 1 96 ? 2.19800 -5.44800 3.61800 1.000 36.45460 89 LEU A C 1
ATOM 1376 O O . LEU A 1 96 ? 1.66300 -4.46300 4.14300 1.000 37.90061 89 LEU A O 1
ATOM 1392 N N . LEU A 1 97 ? 2.96100 -5.35200 2.52500 1.000 39.70248 90 LEU A N 1
ATOM 1393 C CA . LEU A 1 97 ? 3.15100 -4.06200 1.87100 1.000 38.42425 90 LEU A CA 1
ATOM 1394 C C . LEU A 1 97 ? 1.82100 -3.49100 1.39800 1.000 41.10021 90 LEU A C 1
ATOM 1395 O O . LEU A 1 97 ? 1.53500 -2.30800 1.61700 1.000 43.50343 90 LEU A O 1
ATOM 1411 N N . GLU A 1 98 ? 1.00700 -4.32100 0.70900 1.000 45.05448 91 GLU A N 1
ATOM 1412 C CA . GLU A 1 98 ? -0.32300 -3.89600 0.26400 1.000 47.59180 91 GLU A CA 1
ATOM 1413 C C . GLU A 1 98 ? -1.21400 -3.41500 1.42000 1.000 46.24378 91 GLU A C 1
ATOM 1414 O O . GLU A 1 98 ? -1.87700 -2.37900 1.30100 1.000 58.28720 91 GLU A O 1
ATOM 1418 N N . GLN A 1 99 ? -1.23300 -4.13300 2.55400 1.000 49.62654 92 GLN A N 1
ATOM 1419 C CA . GLN A 1 99 ? -2.05600 -3.74000 3.70500 1.000 41.97159 92 GLN A CA 1
ATOM 1420 C C . GLN A 1 99 ? -1.64700 -2.44400 4.33800 1.000 63.18112 92 GLN A C 1
ATOM 1421 O O . GLN A 1 99 ? -2.45600 -1.58600 4.63500 1.000 58.47340 92 GLN A O 1
ATOM 1435 N N . ILE A 1 100 ? -0.36400 -2.30000 4.54600 1.000 43.34386 93 ILE A N 1
ATOM 1436 C CA . ILE A 1 100 ? 0.13400 -1.07800 5.12000 1.000 44.66379 93 ILE A CA 1
ATOM 1437 C C . ILE A 1 100 ? -0.19200 0.12100 4.26300 1.000 61.87284 93 ILE A C 1
ATOM 1438 O O . IL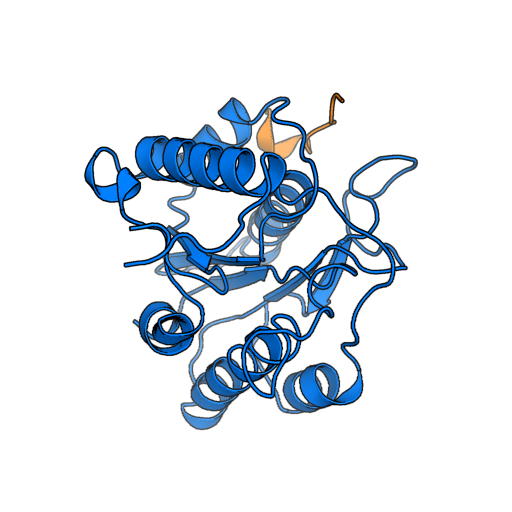E A 1 100 ? -0.58500 1.13600 4.79800 1.000 53.49504 93 ILE A O 1
ATOM 1454 N N . GLU A 1 101 ? -0.05300 -0.01300 2.93600 1.000 50.79532 94 GLU A N 1
ATOM 1455 C CA . GLU A 1 101 ? -0.32400 1.09500 2.02200 1.000 48.27781 94 GLU A CA 1
ATOM 1456 C C . GLU A 1 101 ? -1.81400 1.39700 1.95000 1.000 52.95331 94 GLU A C 1
ATOM 1457 O O . GLU A 1 101 ? -2.21300 2.56500 2.01000 1.000 79.49569 94 GLU A O 1
ATOM 1461 N N . ASN A 1 102 ? -2.65000 0.36300 1.83100 1.000 66.39267 95 ASN A N 1
ATOM 1462 C CA . ASN A 1 102 ? -4.08200 0.53900 1.60900 1.000 68.16693 95 ASN A CA 1
ATOM 1463 C C . ASN A 1 102 ? -4.91900 0.28700 2.85900 1.000 89.66595 95 ASN A C 1
ATOM 1464 O O . ASN A 1 102 ? -5.83100 1.06300 3.15700 1.000 87.78181 95 ASN A O 1
ATOM 1475 N N . VAL A 1 103 ? -4.63100 -0.78600 3.59600 1.000 44.97339 96 VAL A N 1
ATOM 1476 C CA . VAL A 1 103 ? -5.48300 -1.16800 4.72100 1.000 44.83653 96 VAL A CA 1
ATOM 1477 C C . VAL A 1 103 ? -5.26300 -0.23700 5.91000 1.000 63.21677 96 VAL A C 1
ATOM 1478 O O . VAL A 1 103 ? -6.20700 0.38500 6.41200 1.000 67.44870 96 VAL A O 1
ATOM 1491 N N . VAL A 1 104 ? -4.01900 -0.12900 6.38000 1.000 56.17768 97 VAL A N 1
ATOM 1492 C CA . VAL A 1 104 ? -3.74900 0.61200 7.61200 1.000 39.38148 97 VAL A CA 1
ATOM 1493 C C . VAL A 1 104 ? -4.19700 2.05300 7.45000 1.000 52.85747 97 VAL A C 1
ATOM 1494 O O . VAL A 1 104 ? -3.65800 2.80400 6.62600 1.000 42.00886 97 VAL A O 1
ATOM 1507 N N . GLU A 1 105 ? -5.06800 2.49000 8.33500 1.000 38.87690 98 GLU A N 1
ATOM 1508 C CA . GLU A 1 105 ? -5.65800 3.79700 8.26600 1.000 39.55799 98 GLU A CA 1
ATOM 1509 C C . GLU A 1 105 ? -5.49100 4.46200 9.60900 1.000 33.85842 98 GLU A C 1
ATOM 1510 O O . GLU A 1 105 ? -5.22800 3.81000 10.63600 1.000 30.43708 98 GLU A O 1
ATOM 1522 N N . PRO A 1 106 ? -5.63800 5.76200 9.64500 1.000 31.12183 99 PRO A N 1
ATOM 1523 C CA . PRO A 1 106 ? -5.60500 6.43300 10.94400 1.000 23.40660 99 PRO A CA 1
ATOM 1524 C C . PRO A 1 106 ? -6.78400 6.01200 11.80700 1.000 25.55973 99 PRO A C 1
ATOM 1525 O O . PRO A 1 106 ? -7.88800 5.76600 11.31600 1.000 28.99717 99 PRO A O 1
ATOM 1536 N N . GLY A 1 107 ? -6.52900 5.89200 13.10400 1.000 22.83167 100 GLY A N 1
ATOM 1537 C CA . GLY A 1 107 ? -7.58500 5.62800 14.05300 1.000 21.02873 100 GLY A CA 1
ATOM 1538 C C . GLY A 1 107 ? -8.29200 6.90000 14.46800 1.000 25.95651 100 GLY A C 1
ATOM 1539 O O . GLY A 1 107 ? -7.85200 8.00300 14.15900 1.000 26.82531 100 GLY A O 1
ATOM 1543 N N . SER A 1 108 ? -9.41400 6.73200 15.16500 1.000 25.39813 101 SER A N 1
ATOM 1544 C CA . SER A 1 108 ? -10.18700 7.86000 15.66900 1.000 29.53093 101 SER A CA 1
ATOM 1545 C C . SER A 1 108 ? -10.12300 7.96800 17.18500 1.000 24.02616 101 SER A C 1
ATOM 1546 O O . SER A 1 108 ? -10.86600 8.76100 17.77400 1.000 30.10851 101 SER A O 1
ATOM 1554 N N . VAL A 1 109 ? -9.23900 7.20200 17.81800 1.000 22.99573 102 VAL A N 1
ATOM 1555 C CA . VAL A 1 109 ? -9.11100 7.17700 19.26500 1.000 21.19430 102 VAL A CA 1
ATOM 1556 C C . VAL A 1 109 ? -7.63900 7.29600 19.65300 1.000 23.32713 102 VAL A C 1
ATOM 1557 O O . VAL A 1 109 ? -6.78400 7.58400 18.81400 1.000 21.78765 102 VAL A O 1
ATOM 1570 N N . GLN A 1 110 ? -7.32900 7.05800 20.90200 1.000 23.91582 103 GLN A N 1
ATOM 1571 C CA . GLN A 1 110 ? -5.95500 7.06300 21.36600 1.000 22.89425 103 GLN A CA 1
ATOM 1572 C C . GLN A 1 110 ? -5.74100 5.83800 22.25700 1.000 26.62455 103 GLN A C 1
ATOM 1573 O O . GLN A 1 110 ? -6.67000 5.28000 22.75600 1.000 27.83096 103 GLN A O 1
ATOM 1587 N N . ALA A 1 111 ? -4.51200 5.42400 22.45300 1.000 18.38965 104 ALA A N 1
ATOM 1588 C CA . ALA A 1 111 ? -4.22800 4.28900 23.31400 1.000 17.34615 104 ALA A CA 1
ATOM 1589 C C . ALA A 1 111 ? -2.98000 4.57200 24.13700 1.000 18.92399 104 ALA A C 1
ATOM 1590 O O . ALA A 1 111 ? -2.21500 5.49600 23.85300 1.000 19.67577 104 ALA A O 1
ATOM 1597 N N . ASP A 1 112 ? -2.77800 3.72500 25.15300 1.000 17.09371 105 ASP A N 1
ATOM 1598 C CA . ASP A 1 112 ? -1.67900 3.84200 26.10300 1.000 15.63757 105 ASP A CA 1
ATOM 1599 C C . ASP A 1 112 ? -0.43400 3.17500 25.51100 1.000 14.66713 105 ASP A C 1
ATOM 1600 O O . ASP A 1 112 ? -0.43600 1.97300 25.21800 1.000 14.14234 105 ASP A O 1
ATOM 1609 N N . PHE A 1 113 ? 0.63500 3.94800 25.31200 1.000 16.67418 106 PHE A N 1
ATOM 1610 C CA . PHE A 1 113 ? 1.79800 3.39300 24.62500 1.000 16.91141 106 PHE A CA 1
ATOM 1611 C C . PHE A 1 113 ? 2.50200 2.32500 25.44600 1.000 14.81504 106 PHE A C 1
ATOM 1612 O O . PHE A 1 113 ? 3.15200 1.44400 24.86700 1.000 16.77278 106 PHE A O 1
ATOM 1629 N N . LEU A 1 114 ? 2.38900 2.36800 26.78100 1.000 14.80488 107 LEU A N 1
ATOM 1630 C CA . LEU A 1 114 ? 2.99400 1.31400 27.58800 1.000 16.59246 107 LEU A CA 1
ATOM 1631 C C . LEU A 1 114 ? 2.18300 0.02700 27.49800 1.000 15.65525 107 LEU A C 1
ATOM 1632 O O . LEU A 1 114 ? 2.75700 -1.06600 27.45400 1.000 16.41067 107 LEU A O 1
ATOM 1648 N N . ASP A 1 115 ? 0.85500 0.12900 27.40100 1.000 13.65985 108 ASP A N 1
ATOM 1649 C CA . ASP A 1 115 ? 0.06200 -1.04400 27.04100 1.000 15.26311 108 ASP A CA 1
ATOM 1650 C C . ASP A 1 115 ? 0.53800 -1.62700 25.71300 1.000 12.68257 108 ASP A C 1
ATOM 1651 O O . ASP A 1 115 ? 0.64800 -2.85100 25.55800 1.000 13.94878 108 ASP A O 1
ATOM 1660 N N . ALA A 1 116 ? 0.79700 -0.76400 24.72500 1.000 12.95915 109 ALA A N 1
ATOM 1661 C CA . ALA A 1 116 ? 1.21900 -1.26100 23.41700 1.000 14.14140 109 ALA A CA 1
ATOM 1662 C C . ALA A 1 116 ? 2.59300 -1.91000 23.49500 1.000 14.47349 109 ALA A C 1
ATOM 1663 O O . ALA A 1 116 ? 2.85000 -2.92300 22.83300 1.000 14.09329 109 ALA A O 1
ATOM 1670 N N . LEU A 1 117 ? 3.48400 -1.34600 24.30900 1.000 15.18809 110 LEU A N 1
ATOM 1671 C CA . LEU A 1 117 ? 4.78400 -1.95900 24.52800 1.000 14.90329 110 LEU A CA 1
ATOM 1672 C C . LEU A 1 117 ? 4.63700 -3.34100 25.15200 1.000 13.43702 110 LEU A C 1
ATOM 1673 O O . LEU A 1 117 ? 5.32700 -4.28100 24.75100 1.000 14.77815 110 LEU A O 1
ATOM 1689 N N . ILE A 1 118 ? 3.72600 -3.48400 26.11800 1.000 14.05198 111 ILE A N 1
ATOM 1690 C CA . ILE A 1 118 ? 3.51400 -4.77700 26.77000 1.000 13.81936 111 ILE A CA 1
ATOM 1691 C C . ILE A 1 118 ? 2.97900 -5.79200 25.77300 1.000 15.53746 111 ILE A C 1
ATOM 1692 O O . ILE A 1 118 ? 3.42500 -6.94300 25.74000 1.000 14.81772 111 ILE A O 1
ATOM 1708 N N . VAL A 1 119 ? 1.99500 -5.39800 24.96000 1.000 13.53597 112 VAL A N 1
ATOM 1709 C CA . VAL A 1 119 ? 1.51700 -6.29100 23.90400 1.000 13.18585 112 VAL A CA 1
ATOM 1710 C C . VAL A 1 119 ? 2.66700 -6.71200 23.00500 1.000 13.53715 112 VAL A C 1
ATOM 1711 O O . VAL A 1 119 ? 2.79000 -7.88500 22.63500 1.000 13.70606 112 VAL A O 1
ATOM 1724 N N . SER A 1 120 ? 3.52700 -5.76700 22.63500 1.000 15.87054 113 SER A N 1
ATOM 1725 C CA . SER A 1 120 ? 4.64300 -6.09600 21.75400 1.000 14.00277 113 SER A CA 1
ATOM 1726 C C . SER A 1 120 ? 5.61200 -7.06400 22.42300 1.000 14.49105 113 SER A C 1
ATOM 1727 O O . SER A 1 120 ? 6.11200 -8.00000 21.78300 1.000 15.35997 113 SER A O 1
ATOM 1735 N N . MET A 1 121 ? 5.88700 -6.85800 23.71200 1.000 15.62875 114 MET A N 1
ATOM 1736 C CA . MET A 1 121 ? 6.77200 -7.75800 24.44600 1.000 15.99852 114 MET A CA 1
ATOM 1737 C C . MET A 1 121 ? 6.16100 -9.14800 24.58400 1.000 14.51948 114 MET A C 1
ATOM 1738 O O . MET A 1 121 ? 6.86600 -10.15200 24.45200 1.000 16.80960 114 MET A O 1
ATOM 1752 N N . ASP A 1 122 ? 4.85500 -9.22300 24.84500 1.000 14.49305 115 ASP A N 1
ATOM 1753 C CA . ASP A 1 122 ? 4.18200 -10.51700 24.94000 1.000 14.48097 115 ASP A CA 1
ATOM 1754 C C . ASP A 1 122 ? 4.21600 -11.24400 23.60600 1.000 14.59267 115 ASP A C 1
ATOM 1755 O O . ASP A 1 122 ? 4.41700 -12.46600 23.56200 1.000 15.54775 115 ASP A O 1
ATOM 1764 N N A LEU A 1 123 ? 4.01500 -10.52100 22.50500 0.530 13.34328 116 LEU A N 1
ATOM 1765 N N B LEU A 1 123 ? 4.02000 -10.51200 22.51000 0.470 19.39084 116 LEU A N 1
ATOM 1766 C CA A LEU A 1 123 ? 4.10500 -11.12600 21.17900 0.530 13.73057 116 LEU A CA 1
ATOM 1767 C CA B LEU A 1 123 ? 4.10300 -11.09900 21.17700 0.470 17.84928 116 LEU A CA 1
ATOM 1768 C C A LEU A 1 123 ? 5.48800 -11.71200 20.95000 0.530 14.62226 116 LEU A C 1
ATOM 1769 C C B LEU A 1 123 ? 5.48100 -11.69700 20.93400 0.470 17.55528 116 LEU A C 1
ATOM 1770 O O A LEU A 1 123 ? 5.62300 -12.85800 20.50700 0.530 18.27911 116 LEU A O 1
ATOM 1771 O O B LEU A 1 123 ? 5.60500 -12.83100 20.45900 0.470 18.01585 116 LEU A O 1
ATOM 1802 N N . LEU A 1 124 ? 6.53200 -10.94400 21.26100 1.000 16.17093 117 LEU A N 1
ATOM 1803 C CA . LEU A 1 124 ? 7.89000 -11.43600 21.06700 1.000 19.25776 117 LEU A CA 1
ATOM 1804 C C . LEU A 1 124 ? 8.16600 -12.64000 21.95100 1.000 18.77078 117 LEU A C 1
ATOM 1805 O O . LEU A 1 124 ? 8.77800 -13.62200 21.50400 1.000 21.85091 117 LEU A O 1
ATOM 1821 N N . GLN A 1 125 ? 7.73900 -12.58100 23.21500 1.000 18.59260 118 GLN A N 1
ATOM 1822 C CA . GLN A 1 125 ? 8.01200 -13.67800 24.13600 1.000 19.32605 118 GLN A CA 1
ATOM 1823 C C . GLN A 1 125 ? 7.41700 -14.97700 23.61000 1.000 21.39793 118 GLN A C 1
ATOM 1824 O O . GLN A 1 125 ? 8.07900 -16.02200 23.60900 1.000 22.42051 118 GLN A O 1
ATOM 1838 N N . LYS A 1 126 ? 6.17000 -14.93000 23.13900 1.000 18.04196 119 LYS A N 1
ATOM 1839 C CA . LYS A 1 126 ? 5.52600 -16.14900 22.66100 1.000 20.43752 119 LYS A CA 1
ATOM 1840 C C . LYS A 1 126 ? 6.09000 -16.58800 21.31800 1.000 19.20033 119 LYS A C 1
ATOM 1841 O O . LYS A 1 126 ? 6.39400 -17.77100 21.11700 1.000 22.76982 119 LYS A O 1
ATOM 1860 N N . GLU A 1 127 ? 6.23900 -15.65300 20.38000 1.000 18.55356 120 GLU A N 1
ATOM 1861 C CA . GLU A 1 127 ? 6.47500 -16.04200 18.99600 1.000 21.18435 120 GLU A CA 1
ATOM 1862 C C . GLU A 1 127 ? 7.94400 -16.30500 18.68900 1.000 24.15311 120 GLU A C 1
ATOM 1863 O O . GLU A 1 127 ? 8.25000 -16.82300 17.60600 1.000 30.00156 120 GLU A O 1
ATOM 1875 N N . THR A 1 128 ? 8.85000 -16.02200 19.62100 1.000 23.16271 121 THR A N 1
ATOM 1876 C CA . THR A 1 128 ? 10.25000 -16.39900 19.47700 1.000 25.78454 121 THR A CA 1
ATOM 1877 C C . THR A 1 128 ? 10.57700 -17.69000 20.21500 1.000 29.24896 121 THR A C 1
ATOM 1878 O O . THR A 1 128 ? 11.74700 -18.08700 20.25600 1.000 32.58169 121 THR A O 1
ATOM 1889 N N . LEU A 1 129 ? 9.57700 -18.35200 20.79900 1.000 26.75380 122 LEU A N 1
ATOM 1890 C CA . LEU A 1 129 ? 9.82600 -19.58700 21.53800 1.000 31.96064 122 LEU A CA 1
ATOM 1891 C C . LEU A 1 129 ? 10.43300 -20.65100 20.63200 1.000 32.78896 122 LEU A C 1
ATOM 1892 O O . LE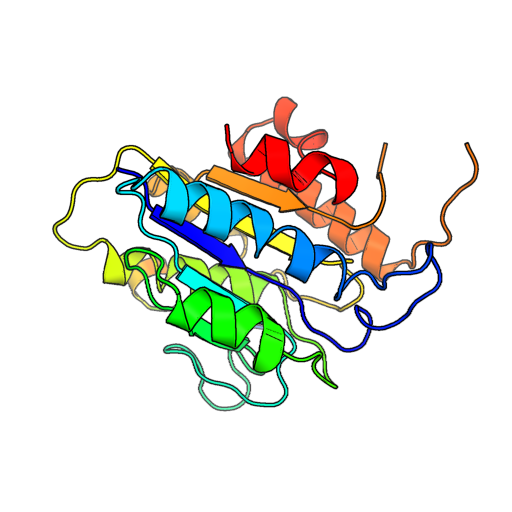U A 1 129 ? 9.95300 -20.89600 19.51800 1.000 35.93655 122 LEU A O 1
ATOM 1908 N N . GLY A 1 130 ? 11.48800 -21.29300 21.13300 1.000 36.05876 123 GLY A N 1
ATOM 1909 C CA . GLY A 1 130 ? 12.16700 -22.34500 20.39300 1.000 38.50406 123 GLY A CA 1
ATOM 1910 C C . GLY A 1 130 ? 12.91400 -21.89600 19.15300 1.000 68.60912 123 GLY A C 1
ATOM 1911 O O . GLY A 1 130 ? 13.11000 -22.70100 18.23300 1.000 48.51830 123 GLY A O 1
ATOM 1915 N N . LYS A 1 131 ? 13.32900 -20.63100 19.09200 1.000 39.74754 124 LYS A N 1
ATOM 1916 C CA . LYS A 1 131 ? 14.05500 -20.14000 17.94000 1.000 38.94663 124 LYS A CA 1
ATOM 1917 C C . LYS A 1 131 ? 15.19700 -19.26000 18.43200 1.000 48.33948 124 LYS A C 1
ATOM 1918 O O . LYS A 1 131 ? 15.15600 -18.70800 19.53700 1.000 43.43287 124 LYS A O 1
ATOM 1937 N N . LYS A 1 132 ? 16.21400 -19.10500 17.58300 1.000 41.46119 125 LYS A N 1
ATOM 1938 C CA . LYS A 1 132 ? 17.43700 -18.40300 17.94400 1.000 38.89602 125 LYS A CA 1
ATOM 1939 C C . LYS A 1 132 ? 17.49800 -17.08600 17.18500 1.000 38.47881 125 LYS A C 1
ATOM 1940 O O . LYS A 1 132 ? 17.35200 -17.07600 15.95400 1.000 40.39747 125 LYS A O 1
ATOM 1944 N N . TYR A 1 133 ? 17.72600 -15.98900 17.91600 1.000 40.44970 126 TYR A N 1
ATOM 1945 C CA . TYR A 1 133 ? 17.80000 -14.66500 17.31800 1.000 33.60730 126 TYR A CA 1
ATOM 1946 C C . TYR A 1 133 ? 19.04500 -13.94700 17.81300 1.000 38.17835 126 TYR A C 1
ATOM 1947 O O . TYR A 1 133 ? 19.43900 -14.09000 18.97400 1.000 48.90130 126 TYR A O 1
ATOM 1965 N N . THR A 1 134 ? 19.66900 -13.17700 16.92300 1.000 36.47652 127 THR A N 1
ATOM 1966 C CA . THR A 1 134 ? 20.79400 -12.36000 17.35500 1.000 39.77081 127 THR A CA 1
ATOM 1967 C C . THR A 1 134 ? 20.31700 -11.20200 18.21600 1.000 42.29139 127 THR A C 1
ATOM 1968 O O . THR A 1 134 ? 20.94700 -10.87600 19.22900 1.000 44.27586 127 THR A O 1
ATOM 1979 N N . ARG A 1 135 ? 19.20900 -10.56200 17.82000 1.000 38.06368 128 ARG A N 1
ATOM 1980 C CA . ARG A 1 135 ? 18.67000 -9.41900 18.53700 1.000 36.12942 128 ARG A CA 1
ATOM 1981 C C . ARG A 1 135 ? 17.15000 -9.47300 18.56900 1.000 30.32021 128 ARG A C 1
ATOM 1982 O O . ARG A 1 135 ? 16.50200 -9.99500 17.66000 1.000 26.07668 128 ARG A O 1
ATOM 1986 N N . LEU A 1 136 ? 16.59100 -8.97100 19.67100 1.000 26.40081 129 LEU A N 1
ATOM 1987 C CA . LEU A 1 136 ? 15.17500 -8.65200 19.76500 1.000 26.00900 129 LEU A CA 1
ATOM 1988 C C . LEU A 1 136 ? 15.04000 -7.13500 19.77700 1.000 25.36939 129 LEU A C 1
ATOM 1989 O O . LEU A 1 136 ? 15.77800 -6.44900 20.49500 1.000 26.83711 129 LEU A O 1
ATOM 2005 N N . HIS A 1 137 ? 14.11900 -6.60900 18.97000 1.000 23.11495 130 HIS A N 1
ATOM 2006 C CA . HIS A 1 137 ? 14.04100 -5.17300 18.74400 1.000 27.13165 130 HIS A CA 1
ATOM 2007 C C . HIS A 1 137 ? 12.58900 -4.72100 18.74800 1.000 23.15935 130 HIS A C 1
ATOM 2008 O O . HIS A 1 137 ? 11.73600 -5.35200 18.11800 1.000 23.37330 130 HIS A O 1
ATOM 2022 N N . ILE A 1 138 ? 12.31000 -3.62600 19.45800 1.000 20.11581 131 ILE A N 1
ATOM 2023 C CA . ILE A 1 138 ? 11.01300 -2.95900 19.40700 1.000 19.21573 131 ILE A CA 1
ATOM 2024 C C . ILE A 1 138 ? 11.24100 -1.50000 19.03700 1.000 19.47375 131 ILE A C 1
ATOM 2025 O O . ILE A 1 138 ? 12.01800 -0.79800 19.69600 1.000 19.23308 131 ILE A O 1
ATOM 2041 N N . ALA A 1 139 ? 10.56800 -1.04800 17.98500 1.000 17.97710 132 ALA A N 1
ATOM 2042 C CA . ALA A 1 139 ? 10.65400 0.33300 17.52200 1.000 18.03164 132 ALA A CA 1
ATOM 2043 C C . ALA A 1 139 ? 9.28000 0.96100 17.66600 1.000 17.20247 132 ALA A C 1
ATOM 2044 O O . ALA A 1 139 ? 8.30700 0.47300 17.08600 1.000 17.37832 132 ALA A O 1
ATOM 2051 N N . VAL A 1 140 ? 9.20100 2.04100 18.43400 1.000 17.96009 133 VAL A N 1
ATOM 2052 C CA . VAL A 1 140 ? 7.95300 2.74700 18.69900 1.000 18.58363 133 VAL A CA 1
ATOM 2053 C C . VAL A 1 140 ? 7.94600 4.04300 17.89600 1.000 18.02794 133 VAL A C 1
ATOM 2054 O O . VAL A 1 140 ? 8.91100 4.81900 17.95500 1.000 20.29621 133 VAL A O 1
ATOM 2067 N N . PHE A 1 141 ? 6.85000 4.29600 17.17700 1.000 18.45943 134 PHE A N 1
ATOM 2068 C CA . PHE A 1 141 ? 6.65200 5.54800 16.44300 1.000 17.29742 134 PHE A CA 1
ATOM 2069 C C . PHE A 1 141 ? 5.43400 6.26900 16.99900 1.000 19.67258 134 PHE A C 1
ATOM 2070 O O . PHE A 1 141 ? 4.32100 5.74200 16.93000 1.000 19.78274 134 PHE A O 1
ATOM 2087 N N . SER A 1 142 ? 5.62100 7.49700 17.48500 1.000 16.01095 135 SER A N 1
ATOM 2088 C CA . SER A 1 142 ? 4.50500 8.20100 18.10200 1.000 17.45603 135 SER A CA 1
ATOM 2089 C C . SER A 1 142 ? 4.83700 9.67300 18.27500 1.000 15.69880 135 SER A C 1
ATOM 2090 O O . SER A 1 142 ? 6.00500 10.06400 18.30300 1.000 16.58107 135 SER A O 1
ATOM 2098 N N . ASP A 1 143 ? 3.78700 10.47100 18.43100 1.000 16.86948 136 ASP A N 1
ATOM 2099 C CA . ASP A 1 143 ? 3.93700 11.86500 18.82000 1.000 16.84654 136 ASP A CA 1
ATOM 2100 C C . ASP A 1 143 ? 3.72700 12.08000 20.30900 1.000 17.12067 136 ASP A C 1
ATOM 2101 O O . ASP A 1 143 ? 3.83700 13.21500 20.77000 1.000 16.26992 136 ASP A O 1
ATOM 2110 N N . LEU A 1 144 ? 3.45900 11.01800 21.07700 1.000 15.05572 137 LEU A N 1
ATOM 2111 C CA . LEU A 1 144 ? 3.37600 11.08400 22.54200 1.000 14.67607 137 LEU A CA 1
ATOM 2112 C C . LEU A 1 144 ? 2.29600 12.04400 23.03600 1.000 15.82751 137 LEU A C 1
ATOM 2113 O O . LEU A 1 144 ? 2.39500 12.58000 24.13900 1.000 15.72631 137 LEU A O 1
ATOM 2129 N N A SER A 1 145 ? 1.23600 12.22400 22.23700 0.570 24.47194 138 SER A N 1
ATOM 2130 N N B SER A 1 145 ? 1.23800 12.24200 22.25400 0.430 12.83512 138 SER A N 1
ATOM 2131 C CA A SER A 1 145 ? 0.16500 13.16700 22.54200 0.570 16.64401 138 SER A CA 1
ATOM 2132 C CA B SER A 1 145 ? 0.22300 13.22300 22.61000 0.430 22.51997 138 SER A CA 1
ATOM 2133 C C A SER A 1 145 ? -0.79700 12.67300 23.61400 0.570 18.68627 138 SER A C 1
ATOM 2134 C C B SER A 1 145 ? -0.75500 12.72400 23.66600 0.430 19.38250 138 SER A C 1
ATOM 2135 O O A SER A 1 145 ? -1.50100 13.49300 24.21600 0.570 20.70513 138 SER A O 1
ATOM 2136 O O B SER A 1 145 ? -1.41100 13.54800 24.31200 0.430 24.73869 138 SER A O 1
ATOM 2151 N N A SER A 1 146 ? -0.85000 11.37400 23.87200 0.570 23.26695 139 SER A N 1
ATOM 2152 N N B SER A 1 146 ? -0.87600 11.41600 23.86200 0.430 24.19914 139 SER A N 1
ATOM 2153 C CA A SER A 1 146 ? -1.93000 10.83000 24.67600 0.570 27.30682 139 SER A CA 1
ATOM 2154 C CA B SER A 1 146 ? -1.95100 10.89500 24.68900 0.430 31.52299 139 SER A CA 1
ATOM 2155 C C A SER A 1 146 ? -1.43500 10.29800 26.01200 0.570 20.94207 139 SER A C 1
ATOM 2156 C C B SER A 1 146 ? -1.43900 10.33500 26.01100 0.430 21.79489 139 SER A C 1
ATOM 2157 O O A SER A 1 146 ? -0.26900 9.91100 26.15000 0.570 18.89227 139 SER A O 1
ATOM 2158 O O B SER A 1 146 ? -0.26900 9.95300 26.13500 0.430 19.85434 139 SER A O 1
ATOM 2173 N N . PRO A 1 147 ? -2.30600 10.26100 27.01700 1.000 22.46873 140 PRO A N 1
ATOM 2174 C CA . PRO A 1 147 ? -1.88200 9.81900 28.34900 1.000 21.05921 140 PRO A CA 1
ATOM 2175 C C . PRO A 1 147 ? -1.49000 8.35100 28.38700 1.000 18.83522 140 PRO A C 1
ATOM 2176 O O . PRO A 1 147 ? -1.84300 7.54900 27.52200 1.000 19.84748 140 PRO A O 1
ATOM 2187 N N . PHE A 1 148 ? -0.77400 8.00800 29.45200 1.000 18.12232 141 PHE A N 1
ATOM 2188 C CA . PHE A 1 148 ? -0.36700 6.63600 29.70400 1.000 17.52921 141 PHE A CA 1
ATOM 2189 C C . PHE A 1 148 ? -0.26800 6.43100 31.20600 1.000 19.55253 141 PHE A C 1
ATOM 2190 O O . PHE A 1 148 ? -0.10000 7.37900 31.97400 1.000 21.30695 141 PHE A O 1
ATOM 2207 N N . SER A 1 149 ? -0.36400 5.17600 31.61800 1.000 16.68226 142 SER A N 1
ATOM 2208 C CA . SER A 1 149 ? -0.18800 4.79800 33.01200 1.000 16.45385 142 SER A CA 1
ATOM 2209 C C . SER A 1 149 ? 1.17100 4.14400 33.20000 1.000 15.39533 142 SER A C 1
ATOM 2210 O O . SER A 1 149 ? 1.59500 3.33600 32.36800 1.000 15.91442 142 SER A O 1
ATOM 2218 N N . VAL A 1 150 ? 1.86200 4.50700 34.27800 1.000 15.73701 143 VAL A N 1
ATOM 2219 C CA . VAL A 1 150 ? 3.16300 3.91500 34.58100 1.000 16.32580 143 VAL A CA 1
ATOM 2220 C C . VAL A 1 150 ? 3.05900 2.71600 35.51900 1.000 17.15053 143 VAL A C 1
ATOM 2221 O O . VAL A 1 150 ? 4.08400 2.21600 35.99000 1.000 20.21732 143 VAL A O 1
ATOM 2234 N N . ASP A 1 151 ? 1.84400 2.24000 35.79000 1.000 17.60317 144 ASP A N 1
ATOM 2235 C CA . ASP A 1 151 ? 1.67800 1.10300 36.69300 1.000 16.97511 144 ASP A CA 1
ATOM 2236 C C . ASP A 1 151 ? 2.52900 -0.08300 36.24800 1.000 17.10465 144 ASP A C 1
ATOM 2237 O O . ASP A 1 151 ? 2.42100 -0.55700 35.11000 1.000 16.94039 144 ASP A O 1
ATOM 2246 N N . GLN A 1 152 ? 3.37500 -0.55900 37.15600 1.000 19.94520 145 GLN A N 1
ATOM 2247 C CA . GLN A 1 152 ? 4.22200 -1.73000 36.95500 1.000 17.81484 145 GLN A CA 1
ATOM 2248 C C . GLN A 1 152 ? 5.27500 -1.53500 35.87300 1.000 18.07442 145 GLN A C 1
ATOM 2249 O O . GLN A 1 152 ? 5.83300 -2.51500 35.37500 1.000 19.51919 145 GLN A O 1
ATOM 2263 N N . LEU A 1 153 ? 5.60500 -0.28400 35.53000 1.000 17.13376 146 LEU A N 1
ATOM 2264 C CA . LEU A 1 153 ? 6.66500 -0.04600 34.55800 1.000 19.12616 146 LEU A CA 1
ATOM 2265 C C . LEU A 1 153 ? 7.98000 -0.66600 34.99600 1.000 17.34812 146 LEU A C 1
ATOM 2266 O O . LEU A 1 153 ? 8.76800 -1.10200 34.15100 1.000 19.15817 146 LEU A O 1
ATOM 2282 N N . GLU A 1 154 ? 8.23200 -0.73100 36.30500 1.000 17.61379 147 GLU A N 1
ATOM 2283 C CA . GLU A 1 154 ? 9.46000 -1.35200 36.78900 1.000 20.04851 147 GLU A CA 1
ATOM 2284 C C . GLU A 1 154 ? 9.56000 -2.81800 36.37700 1.000 19.97655 147 GLU A C 1
ATOM 2285 O O . GLU A 1 154 ? 10.66700 -3.32400 36.15500 1.000 20.52622 147 GLU A O 1
ATOM 2297 N N . VAL A 1 155 ? 8.42800 -3.50700 36.25400 1.000 21.20153 148 VAL A N 1
ATOM 2298 C CA . VAL A 1 155 ? 8.44800 -4.89500 35.79000 1.000 23.57790 148 VAL A CA 1
ATOM 2299 C C . VAL A 1 155 ? 8.78600 -4.95900 34.30500 1.000 22.24612 148 VAL A C 1
ATOM 2300 O O . VAL A 1 155 ? 9.55600 -5.82000 33.86500 1.000 23.78852 148 VAL A O 1
ATOM 2313 N N . ILE A 1 156 ? 8.19000 -4.06100 33.51200 1.000 19.23502 149 ILE A N 1
ATOM 2314 C CA . ILE A 1 156 ? 8.48100 -3.98800 32.07700 1.000 20.08638 149 ILE A CA 1
ATOM 2315 C C . ILE A 1 156 ? 9.97600 -3.78700 31.85500 1.000 24.37319 149 ILE A C 1
ATOM 2316 O O . ILE A 1 156 ? 10.61000 -4.47600 31.05200 1.000 23.98661 149 ILE A O 1
ATOM 2332 N N . ILE A 1 157 ? 10.56300 -2.80600 32.55600 1.000 22.39816 150 ILE A N 1
ATOM 2333 C CA . ILE A 1 157 ? 11.98900 -2.53500 32.39200 1.000 24.06642 150 ILE A CA 1
ATOM 2334 C C . ILE A 1 157 ? 12.82100 -3.76200 32.77300 1.000 23.81836 150 ILE A C 1
ATOM 2335 O O . ILE A 1 157 ? 13.76100 -4.13700 32.06100 1.000 24.04520 150 ILE A O 1
ATOM 2351 N N . ALA A 1 158 ? 12.47900 -4.43500 33.87900 1.000 22.97647 151 ALA A N 1
ATOM 2352 C CA . ALA A 1 158 ? 13.22000 -5.63100 34.27800 1.000 28.55532 151 ALA A CA 1
ATOM 2353 C C . ALA A 1 158 ? 13.22000 -6.66800 33.16500 1.000 26.27885 151 ALA A C 1
ATOM 2354 O O . ALA A 1 158 ? 14.24500 -7.31200 32.90100 1.000 26.76318 151 ALA A O 1
ATOM 2361 N N . ASN A 1 159 ? 12.07700 -6.85500 32.50100 1.000 25.84224 152 ASN A N 1
ATOM 2362 C CA . ASN A 1 159 ? 11.99700 -7.88100 31.47100 1.000 25.88636 152 ASN A CA 1
ATOM 2363 C C . ASN A 1 159 ? 12.66900 -7.44700 30.17700 1.000 28.41353 152 ASN A C 1
ATOM 2364 O O . ASN A 1 159 ? 13.23500 -8.28300 29.46700 1.000 34.16741 152 ASN A O 1
ATOM 2375 N N . LEU A 1 160 ? 12.62200 -6.16000 29.84400 1.000 26.05063 153 LEU A N 1
ATOM 2376 C CA . LEU A 1 160 ? 13.34100 -5.67900 28.67300 1.000 27.74003 153 LEU A CA 1
ATOM 2377 C C . LEU A 1 160 ? 14.83800 -5.89800 28.83400 1.000 33.71912 153 LEU A C 1
ATOM 2378 O O . LEU A 1 160 ? 15.53900 -6.20700 27.86600 1.000 39.16222 153 LEU A O 1
ATOM 2394 N N . LYS A 1 161 ? 15.35000 -5.73300 30.05100 1.000 31.50360 154 LYS A N 1
ATOM 2395 C CA . LYS A 1 161 ? 16.74900 -6.05300 30.31400 1.000 41.08049 154 LYS A CA 1
ATOM 2396 C C . LYS A 1 161 ? 16.98700 -7.55500 30.24400 1.000 39.59508 154 LYS A C 1
ATOM 2397 O O . LYS A 1 161 ? 17.93300 -8.01600 29.59300 1.000 41.73164 154 LYS A O 1
ATOM 2416 N N . LYS A 1 162 ? 16.13600 -8.33600 30.91400 1.000 29.33949 155 LYS A N 1
ATOM 2417 C CA . LYS A 1 162 ? 16.33500 -9.78100 30.96400 1.000 36.63990 155 LYS A CA 1
ATOM 2418 C C . LYS A 1 162 ? 16.37300 -10.37800 29.56300 1.000 42.75869 155 LYS A C 1
ATOM 2419 O O . LYS A 1 162 ? 17.20100 -11.25000 29.27200 1.000 43.27880 155 LYS A O 1
ATOM 2429 N N . ALA A 1 163 ? 15.48800 -9.92100 28.68200 1.000 40.74698 156 ALA A N 1
ATOM 2430 C CA . ALA A 1 163 ? 15.41000 -10.42700 27.31800 1.000 33.44578 156 ALA A CA 1
ATOM 2431 C C . ALA A 1 163 ? 16.36800 -9.72100 26.36600 1.000 44.77350 156 ALA A C 1
ATOM 2432 O O . ALA A 1 163 ? 16.40300 -10.06600 25.18000 1.000 45.38587 156 ALA A O 1
ATOM 2439 N N . GLU A 1 164 ? 17.14600 -8.75500 26.85300 1.000 35.23940 157 GLU A N 1
ATOM 2440 C CA . GLU A 1 164 ? 18.10800 -8.02700 26.02200 1.000 39.51830 157 GLU A CA 1
ATOM 2441 C C . GLU A 1 164 ? 17.43800 -7.39000 24.80400 1.000 32.20873 157 GLU A C 1
ATOM 2442 O O . GLU A 1 164 ? 17.97400 -7.41700 23.69500 1.000 35.47285 157 GLU A O 1
ATOM 2454 N N . ILE A 1 165 ? 16.25900 -6.80500 25.00900 1.000 29.52015 158 ILE A N 1
ATOM 2455 C CA . ILE A 1 165 ? 15.52200 -6.17600 23.91800 1.000 30.94342 158 ILE A CA 1
ATOM 2456 C C . ILE A 1 165 ? 16.06700 -4.77400 23.69100 1.000 31.42242 158 ILE A C 1
ATOM 2457 O O . ILE A 1 165 ? 16.21900 -3.99200 24.63600 1.000 36.62586 158 ILE A O 1
ATOM 2473 N N . THR A 1 166 ? 16.36000 -4.45100 22.43500 1.000 29.56023 159 THR A N 1
ATOM 2474 C CA . THR A 1 166 ? 16.73000 -3.09500 22.06500 1.000 36.26131 159 THR A CA 1
ATOM 2475 C C . THR A 1 166 ? 15.45600 -2.32600 21.75400 1.000 29.68179 159 THR A C 1
ATOM 2476 O O . THR A 1 166 ? 14.61600 -2.78700 20.97500 1.000 27.97324 159 THR A O 1
ATOM 2487 N N . LEU A 1 167 ? 15.31400 -1.16100 22.37000 1.000 25.85267 160 LEU A N 1
ATOM 2488 C CA . LEU A 1 167 ? 14.12400 -0.33400 22.23600 1.000 22.66590 160 LEU A CA 1
ATOM 2489 C C . LEU A 1 167 ? 14.53200 0.97800 21.58300 1.000 21.80899 160 LEU A C 1
ATOM 2490 O O . LEU A 1 167 ? 15.51700 1.59900 21.99600 1.000 28.48996 160 LEU A O 1
ATOM 2506 N N . GLN A 1 168 ? 13.79000 1.37900 20.55600 1.000 19.71291 161 GLN A N 1
ATOM 2507 C CA . GLN A 1 168 ? 14.03700 2.65300 19.89100 1.000 22.56394 161 GLN A CA 1
ATOM 2508 C C . GLN A 1 168 ? 12.72900 3.41000 19.85700 1.000 21.92588 161 GLN A C 1
ATOM 2509 O O . GLN A 1 168 ? 11.69700 2.87200 19.51500 1.000 20.62874 161 GLN A O 1
ATOM 2523 N N . PHE A 1 169 ? 12.77600 4.69900 20.20300 1.000 18.67042 162 PHE A N 1
ATOM 2524 C CA . PHE A 1 169 ? 11.63300 5.59300 20.04400 1.000 18.39955 162 PHE A CA 1
ATOM 2525 C C . PHE A 1 169 ? 11.86400 6.59100 18.93100 1.000 18.49467 162 PHE A C 1
ATOM 2526 O O . PHE A 1 169 ? 12.89000 7.28600 18.92900 1.000 21.14655 162 PHE A O 1
ATOM 2543 N N . PHE A 1 170 ? 10.87600 6.73100 18.07300 1.000 17.14454 163 PHE A N 1
ATOM 2544 C CA . PHE A 1 170 ? 10.88700 7.69200 16.96800 1.000 20.71646 163 PHE A CA 1
ATOM 2545 C C . PHE A 1 170 ? 9.71700 8.64200 17.11600 1.000 18.22616 163 PHE A C 1
ATOM 2546 O O . PHE A 1 170 ? 8.56100 8.21000 17.22600 1.000 16.74383 163 PHE A O 1
ATOM 2563 N N . LEU A 1 171 ? 9.99800 9.95200 17.08100 1.000 17.90876 164 LEU A N 1
ATOM 2564 C CA . LEU A 1 171 ? 9.01800 11.01100 17.26900 1.000 19.75716 164 LEU A CA 1
ATOM 2565 C C . LEU A 1 171 ? 9.07400 11.96100 16.07700 1.000 17.39829 164 LEU A C 1
ATOM 2566 O O . LEU A 1 171 ? 10.13500 12.12200 15.47000 1.000 20.07155 164 LEU A O 1
ATOM 2582 N N . PRO A 1 172 ? 7.95400 12.61600 15.71900 1.000 16.96766 165 PRO A N 1
ATOM 2583 C CA . PRO A 1 172 ? 7.95200 13.49200 14.53600 1.000 19.96272 165 PRO A CA 1
ATOM 2584 C C . PRO A 1 172 ? 8.46600 14.89400 14.81800 1.000 30.37883 165 PRO A C 1
ATOM 2585 O O . PRO A 1 172 ? 8.04000 15.85800 14.17500 1.000 34.12689 165 PRO A O 1
ATOM 2596 N N . PHE A 1 173 ? 9.38700 14.99500 15.76900 1.000 20.24051 166 PHE A N 1
ATOM 2597 C CA . PHE A 1 173 ? 10.04500 16.24600 16.10000 1.000 23.44814 166 PHE A CA 1
ATOM 2598 C C . PHE A 1 173 ? 11.27700 15.90800 16.92100 1.000 26.56256 166 PHE A C 1
ATOM 2599 O O . PHE A 1 173 ? 11.36100 14.84700 17.54400 1.000 23.24661 166 PHE A O 1
ATOM 2616 N N A SER A 1 174 ? 12.23300 16.84600 16.91400 0.420 30.87255 167 SER A N 1
ATOM 2617 N N B SER A 1 174 ? 12.18500 16.88500 16.95600 0.580 26.66591 167 SER A N 1
ATOM 2618 C CA A SER A 1 174 ? 13.43000 16.70300 17.72100 0.420 30.47734 167 SER A CA 1
ATOM 2619 C CA B SER A 1 174 ? 13.39500 16.77700 17.73200 0.580 24.27112 167 SER A CA 1
ATOM 2620 C C A SER A 1 174 ? 13.15000 17.19500 19.12900 0.420 28.03665 167 SER A C 1
ATOM 2621 C C B SER A 1 174 ? 13.09900 17.18000 19.16300 0.580 32.77426 167 SER A C 1
ATOM 2622 O O A SER A 1 174 ? 12.32500 18.09500 19.34000 0.420 29.88337 167 SER A O 1
ATOM 2623 O O B SER A 1 174 ? 12.18700 17.98600 19.42400 0.580 40.61139 167 SER A O 1
ATOM 2638 N N . VAL A 1 175 ? 13.84400 16.59700 20.09300 1.000 30.92632 168 VAL A N 1
ATOM 2639 C CA . VAL A 1 175 ? 13.70500 16.94500 21.49900 1.000 39.31341 168 VAL A CA 1
ATOM 2640 C C . VAL A 1 175 ? 15.03200 17.42700 22.07500 1.000 42.98136 168 VAL A C 1
ATOM 2641 O O . VAL A 1 175 ? 15.19600 17.49300 23.28900 1.000 47.92054 168 VAL A O 1
ATOM 2654 N N . ASP A 1 176 ? 15.98700 17.75500 21.21000 1.000 40.83343 169 ASP A N 1
ATOM 2655 C CA . ASP A 1 176 ? 17.25800 18.28900 21.68300 1.000 66.76397 169 ASP A CA 1
ATOM 2656 C C . ASP A 1 176 ? 17.08100 19.70600 22.21600 1.000 66.36412 169 ASP A C 1
ATOM 2657 O O . ASP A 1 176 ? 16.27500 20.47700 21.69600 1.000 78.84652 169 ASP A O 1
ATOM 2666 N N . GLY A 1 180 ? 16.97000 27.02500 18.47100 1.000 56.09733 191 GLY A N 1
ATOM 2667 C CA . GLY A 1 180 ? 15.82900 27.24000 17.59600 1.000 64.85066 191 GLY A CA 1
ATOM 2668 C C . GLY A 1 180 ? 14.53700 27.52500 18.34400 1.000 46.28327 191 GLY A C 1
ATOM 2669 O O . GLY A 1 180 ? 14.51300 27.55500 19.58300 1.000 45.76104 191 GLY A O 1
ATOM 2673 N N . PRO A 1 181 ? 13.43500 27.74400 17.61100 1.000 36.29030 192 PRO A N 1
ATOM 2674 C CA . PRO A 1 181 ? 12.15100 27.97000 18.27800 1.000 32.72736 192 PRO A CA 1
ATOM 2675 C C . PRO A 1 181 ? 11.62800 26.69400 18.91600 1.000 32.49252 192 PRO A C 1
ATOM 2676 O O . PRO A 1 181 ? 11.85600 25.56800 18.43000 1.000 29.76255 192 PRO A O 1
ATOM 2687 N N . GLY A 1 182 ? 10.86900 26.87200 19.99600 1.000 23.75375 193 GLY A N 1
ATOM 2688 C CA . GLY A 1 182 ? 10.09200 25.76000 20.51600 1.000 22.40234 193 GLY A CA 1
ATOM 2689 C C . GLY A 1 182 ? 8.98900 25.32600 19.57700 1.000 23.06126 193 GLY A C 1
ATOM 2690 O O . GLY A 1 182 ? 8.49100 26.08000 18.74300 1.000 23.54628 193 GLY A O 1
ATOM 2694 N N . LYS A 1 183 ? 8.55600 24.06900 19.73200 1.000 22.66668 194 LYS A N 1
ATOM 2695 C CA . LYS A 1 183 ? 7.64500 23.44100 18.79200 1.000 20.47711 194 LYS A CA 1
ATOM 2696 C C . LYS A 1 183 ? 6.21900 23.32000 19.30400 1.000 20.05379 194 LYS A C 1
ATOM 2697 O O . LYS A 1 183 ? 5.42300 22.59300 18.72900 1.000 19.67241 194 LYS A O 1
ATOM 2704 N N . GLY A 1 184 ? 5.85200 24.05900 20.34100 1.000 18.45804 195 GLY A N 1
ATOM 2705 C CA . GLY A 1 184 ? 4.48600 23.97400 20.83700 1.000 18.94061 195 GLY A CA 1
ATOM 2706 C C . GLY A 1 184 ? 4.08600 22.60200 21.34100 1.000 16.98211 195 GLY A C 1
ATOM 2707 O O . GLY A 1 184 ? 2.94700 22.17100 21.12200 1.000 20.32715 195 GLY A O 1
ATOM 2711 N N . LEU A 1 185 ? 4.99200 21.91000 22.02200 1.000 17.58640 196 LEU A N 1
ATOM 2712 C CA . LEU A 1 185 ? 4.67000 20.59600 22.56100 1.000 16.77407 196 LEU A CA 1
ATOM 2713 C C . LEU A 1 185 ? 3.78500 20.75700 23.78700 1.000 19.75166 196 LEU A C 1
ATOM 2714 O O . LEU A 1 185 ? 4.01700 21.63600 24.62400 1.000 18.61100 196 LEU A O 1
ATOM 2730 N N . SER A 1 186 ? 2.74500 19.92900 23.87000 1.000 17.23340 197 SER A N 1
ATOM 2731 C CA . SER A 1 186 ? 1.85400 19.95900 25.01700 1.000 19.51347 197 SER A CA 1
ATOM 2732 C C . SER A 1 186 ? 2.56200 19.41900 26.26400 1.000 18.89420 197 SER A C 1
ATOM 2733 O O . SER A 1 186 ? 3.61700 18.76800 26.20300 1.000 17.48102 197 SER A O 1
ATOM 2741 N N . ASP A 1 187 ? 1.95600 19.69600 27.42000 1.000 20.54471 198 ASP A N 1
ATOM 2742 C CA . ASP A 1 187 ? 2.48400 19.13800 28.65700 1.000 21.58362 198 ASP A CA 1
ATOM 2743 C C . ASP A 1 187 ? 2.50400 17.62100 28.59200 1.000 22.89494 198 ASP A C 1
ATOM 2744 O O . ASP A 1 187 ? 3.44700 16.98700 29.07300 1.000 21.23012 198 ASP A O 1
ATOM 2753 N N . GLN A 1 188 ? 1.46900 17.02400 27.99500 1.000 20.78863 199 GLN A N 1
ATOM 2754 C CA . GLN A 1 188 ? 1.42100 15.57000 27.88500 1.000 19.44427 199 GLN A CA 1
ATOM 2755 C C . GLN A 1 188 ? 2.56000 15.04700 27.02100 1.000 18.11675 199 GLN A C 1
ATOM 2756 O O . GLN A 1 188 ? 3.19500 14.04300 27.36100 1.000 18.65774 199 GLN A O 1
ATOM 2770 N N . GLN A 1 189 ? 2.84700 15.71800 25.90200 1.000 16.81194 200 GLN A N 1
ATOM 2771 C CA . GLN A 1 189 ? 3.99700 15.31700 25.10100 1.000 17.22689 200 GLN A CA 1
ATOM 2772 C C . GLN A 1 189 ? 5.29000 15.45600 25.89500 1.000 17.57938 200 GLN A C 1
ATOM 2773 O O . GLN A 1 189 ? 6.16300 14.58400 25.83500 1.000 18.36651 200 GLN A O 1
ATOM 2787 N N . LYS A 1 190 ? 5.43700 16.54600 26.64600 1.000 18.15618 201 LYS A N 1
ATOM 2788 C CA . LYS A 1 190 ? 6.64400 16.71300 27.45100 1.000 18.93460 201 LYS A CA 1
ATOM 2789 C C . LYS A 1 190 ? 6.76100 15.61300 28.50100 1.000 21.69096 201 LYS A C 1
ATOM 2790 O O . LYS A 1 190 ? 7.85800 15.09700 28.75000 1.000 20.59509 201 LYS A O 1
ATOM 2809 N N . GLU A 1 191 ? 5.63800 15.23600 29.12300 1.000 18.51976 202 GLU A N 1
ATOM 2810 C CA . GLU A 1 191 ? 5.65600 14.08500 30.05400 1.000 19.91017 202 GLU A CA 1
ATOM 2811 C C . GLU A 1 191 ? 6.03800 12.79100 29.35900 1.000 20.25612 202 GLU A C 1
ATOM 2812 O O . GLU A 1 191 ? 6.79200 11.96600 29.92600 1.000 19.42064 202 GLU A O 1
ATOM 2819 N N . GLY A 1 192 ? 5.51000 12.55900 28.15600 1.000 19.30120 203 GLY A N 1
ATOM 2820 C CA . GLY A 1 192 ? 5.89100 11.36000 27.42500 1.000 17.52063 203 GLY A CA 1
ATOM 2821 C C . GLY A 1 192 ? 7.37100 11.33700 27.09200 1.000 17.00310 203 GLY A C 1
ATOM 2822 O O . GLY A 1 192 ? 8.03300 10.30500 27.21800 1.000 19.10212 203 GLY A O 1
ATOM 2826 N N . ILE A 1 193 ? 7.91500 12.48100 26.67400 1.000 17.54397 204 ILE A N 1
ATOM 2827 C CA . ILE A 1 193 ? 9.33900 12.56500 26.35900 1.000 17.60489 204 ILE A CA 1
ATOM 2828 C C . ILE A 1 193 ? 10.17400 12.24300 27.58600 1.000 19.11621 204 ILE A C 1
ATOM 2829 O O . ILE A 1 193 ? 11.15600 11.49500 27.51200 1.000 21.82479 204 ILE A O 1
ATOM 2845 N N . GLU A 1 194 ? 9.81600 12.82600 28.73100 1.000 19.97793 205 GLU A N 1
ATOM 2846 C CA . GLU A 1 194 ? 10.55300 12.54600 29.95500 1.000 22.27025 205 GLU A CA 1
ATOM 2847 C C . GLU A 1 194 ? 10.46200 11.07300 30.31500 1.000 21.70006 205 GLU A C 1
ATOM 2848 O O . GLU A 1 194 ? 11.44400 10.47500 30.76700 1.000 22.76592 205 GLU A O 1
ATOM 2860 N N . MET A 1 195 ? 9.31500 10.45300 30.12600 1.000 20.77541 206 MET A N 1
ATOM 2861 C CA . MET A 1 195 ? 9.17700 9.03700 30.4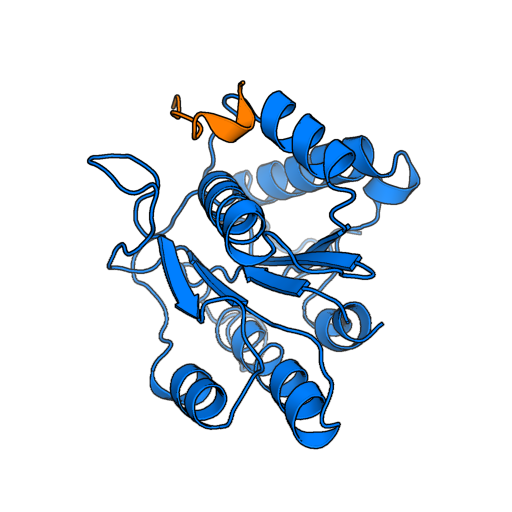4400 1.000 21.36285 206 MET A CA 1
ATOM 2862 C C . MET A 1 195 ? 10.04100 8.18500 29.52700 1.000 20.49707 206 MET A C 1
ATOM 2863 O O . MET A 1 195 ? 10.63200 7.22100 29.94900 1.000 21.26980 206 MET A O 1
ATOM 2877 N N . VAL A 1 196 ? 10.03400 8.52100 28.24200 1.000 20.88927 207 VAL A N 1
ATOM 2878 C CA . VAL A 1 196 ? 10.92600 7.86400 27.29900 1.000 19.43250 207 VAL A CA 1
ATOM 2879 C C . VAL A 1 196 ? 12.36100 7.96600 27.77900 1.000 20.72799 207 VAL A C 1
ATOM 2880 O O . VAL A 1 196 ? 13.10600 6.98000 27.79500 1.000 21.34240 207 VAL A O 1
ATOM 2893 N N . ARG A 1 197 ? 12.79900 9.16000 28.16200 1.000 21.42528 208 ARG A N 1
ATOM 2894 C CA . ARG A 1 197 ? 14.13200 9.34300 28.69900 1.000 23.05327 208 ARG A CA 1
ATOM 2895 C C . ARG A 1 197 ? 14.37800 8.46700 29.92800 1.000 24.15830 208 ARG A C 1
ATOM 2896 O O . ARG A 1 197 ? 15.45400 7.88600 30.06100 1.000 25.14162 208 ARG A O 1
ATOM 2917 N N . LYS A 1 198 ? 13.41100 8.37200 30.84700 1.000 24.15065 209 LYS A N 1
ATOM 2918 C CA . LYS A 1 198 ? 13.60800 7.54600 32.04000 1.000 25.28246 209 LYS A CA 1
ATOM 2919 C C . LYS A 1 198 ? 13.72500 6.07300 31.67000 1.000 25.00131 209 LYS A C 1
ATOM 2920 O O . LYS A 1 198 ? 14.57400 5.35700 32.22100 1.000 26.11174 209 LYS A O 1
ATOM 2939 N N . ILE A 1 199 ? 12.91100 5.62000 30.72100 1.000 23.59336 210 ILE A N 1
ATOM 2940 C CA . ILE A 1 199 ? 12.98900 4.23100 30.26300 1.000 23.33890 210 ILE A CA 1
ATOM 2941 C C . ILE A 1 199 ? 14.34000 3.96000 29.61500 1.000 23.89509 210 ILE A C 1
ATOM 2942 O O . ILE A 1 199 ? 15.01200 2.95600 29.93300 1.000 24.77337 210 ILE A O 1
ATOM 2958 N N . MET A 1 200 ? 14.74900 4.80500 28.68900 1.000 23.49642 211 MET A N 1
ATOM 2959 C CA . MET A 1 200 ? 15.99000 4.57500 27.97400 1.000 24.00538 211 MET A CA 1
ATOM 2960 C C . MET A 1 200 ? 17.19700 4.67100 28.89800 1.000 25.80242 211 MET A C 1
ATOM 2961 O O . MET A 1 200 ? 18.15100 3.90200 28.73900 1.000 28.42119 211 MET A O 1
ATOM 2975 N N . PHE A 1 201 ? 17.18400 5.58900 29.86700 1.000 26.44205 212 PHE A N 1
ATOM 2976 C CA . PHE A 1 201 ? 18.26900 5.64600 30.84200 1.000 29.74996 212 PHE A CA 1
ATOM 2977 C C . PHE A 1 201 ? 18.28500 4.38500 31.70300 1.000 31.82218 212 PHE A C 1
ATOM 2978 O O . PHE A 1 201 ? 19.36400 3.86200 32.04000 1.000 32.98609 212 PHE A O 1
ATOM 2995 N N . SER A 1 202 ? 17.09700 3.88700 32.09400 1.000 28.08608 213 SER A N 1
ATOM 2996 C CA . SER A 1 202 ? 17.03900 2.65200 32.86700 1.000 28.67037 213 SER A CA 1
ATOM 2997 C C . SER A 1 202 ? 17.68700 1.50000 32.11500 1.000 35.87937 213 SER A C 1
ATOM 2998 O O . SER A 1 202 ? 18.27100 0.60700 32.73800 1.000 35.11248 213 SER A O 1
ATOM 3006 N N . LEU A 1 203 ? 17.57900 1.49700 30.81500 1.000 30.03771 214 LEU A N 1
ATOM 3007 C CA . LEU A 1 203 ? 18.11500 0.44200 30.03100 1.000 33.57392 214 LEU A CA 1
ATOM 3008 C C . LEU A 1 203 ? 19.56000 0.58500 29.63200 1.000 33.37797 214 LEU A C 1
ATOM 3009 O O . LEU A 1 203 ? 20.30500 -0.36000 29.71500 1.000 38.56462 214 LEU A O 1
ATOM 3025 N N . ASP A 1 204 ? 19.92500 1.77300 29.17900 1.000 38.74645 215 ASP A N 1
ATOM 3026 C CA . ASP A 1 204 ? 21.25500 2.08400 28.68300 1.000 41.43892 215 ASP A CA 1
ATOM 3027 C C . ASP A 1 204 ? 22.04200 3.11700 29.46400 1.000 40.11374 215 ASP A C 1
ATOM 3028 O O . ASP A 1 204 ? 23.13700 3.45000 29.06800 1.000 51.51290 215 ASP A O 1
ATOM 3037 N N . GLY A 1 205 ? 21.49700 3.64300 30.55400 1.000 44.03793 216 GLY A N 1
ATOM 3038 C CA . GLY A 1 205 ? 22.23300 4.62100 31.32700 1.000 51.03787 216 GLY A CA 1
ATOM 3039 C C . GLY A 1 205 ? 22.29300 5.97900 30.64100 1.000 41.08955 216 GLY A C 1
ATOM 3040 O O . GLY A 1 205 ? 21.50500 6.30300 29.74900 1.000 44.87195 216 GLY A O 1
ATOM 3044 N N . GLU A 1 206 ? 23.26500 6.78000 31.08400 1.000 47.44694 217 GLU A N 1
ATOM 3045 C CA . GLU A 1 206 ? 23.45100 8.14700 30.60500 1.000 81.56052 217 GLU A CA 1
ATOM 3046 C C . GLU A 1 206 ? 23.30600 8.24900 29.09000 1.000 49.82665 217 GLU A C 1
ATOM 3047 O O . GLU A 1 206 ? 22.70200 9.20100 28.58400 1.000 62.19784 217 GLU A O 1
ATOM 3059 N N . GLU A 1 207 ? 23.87200 7.28500 28.35800 1.000 49.86788 218 GLU A N 1
ATOM 3060 C CA . GLU A 1 207 ? 23.70500 7.25800 26.90800 1.000 39.01612 218 GLU A CA 1
ATOM 3061 C C . GLU A 1 207 ? 22.23600 7.36600 26.52400 1.000 41.93681 218 GLU A C 1
ATOM 3062 O O . GLU A 1 207 ? 21.88400 8.03100 25.54200 1.000 57.73489 218 GLU A O 1
ATOM 3069 N N . GLY A 1 208 ? 21.36300 6.72200 27.29800 1.000 88.73675 219 GLY A N 1
ATOM 3070 C CA . GLY A 1 208 ? 19.96000 6.64100 26.92900 1.000 62.37835 219 GLY A CA 1
ATOM 3071 C C . GLY A 1 208 ? 19.26100 7.98700 26.92000 1.000 66.27137 219 GLY A C 1
ATOM 3072 O O . GLY A 1 208 ? 18.35900 8.21800 26.11400 1.000 45.22293 219 GLY A O 1
ATOM 3076 N N . LEU A 1 209 ? 19.67700 8.90700 27.80300 1.000 44.89424 220 LEU A N 1
ATOM 3077 C CA . LEU A 1 209 ? 19.01700 10.20600 27.89500 1.000 42.66887 220 LEU A CA 1
ATOM 3078 C C . LEU A 1 209 ? 18.92000 10.90800 26.54800 1.000 53.86897 220 LEU A C 1
ATOM 3079 O O . LEU A 1 209 ? 18.06800 11.79300 26.37800 1.000 48.97146 220 LEU A O 1
ATOM 3095 N N . SER A 1 210 ? 19.77900 10.54900 25.59300 1.000 43.59574 221 SER A N 1
ATOM 3096 C CA . SER A 1 210 ? 19.74200 11.12000 24.25200 1.000 66.07516 221 SER A CA 1
ATOM 3097 C C . SER A 1 210 ? 19.16000 10.17100 23.20700 1.000 71.15751 221 SER A C 1
ATOM 3098 O O . SER A 1 210 ? 19.00700 10.57400 22.04500 1.000 45.24647 221 SER A O 1
ATOM 3102 N N . GLU A 1 211 ? 18.80100 8.93800 23.58700 1.000 36.44083 222 GLU A N 1
ATOM 3103 C CA . GLU A 1 211 ? 18.24500 7.95700 22.64300 1.000 66.57897 222 GLU A CA 1
ATOM 3104 C C . GLU A 1 211 ? 16.74500 8.17900 22.40400 1.000 51.06423 222 GLU A C 1
ATOM 3105 O O . GLU A 1 211 ? 15.85700 7.38700 22.74800 1.000 36.97767 222 GLU A O 1
ATOM 3117 N N . VAL A 1 212 ? 16.46600 9.34100 21.85100 1.000 47.51332 223 VAL A N 1
ATOM 3118 C CA . VAL A 1 212 ? 15.16000 9.66200 21.32700 1.000 32.87518 223 VAL A CA 1
ATOM 3119 C C . VAL A 1 212 ? 15.46400 10.11900 19.91700 1.000 35.69370 223 VAL A C 1
ATOM 3120 O O . VAL A 1 212 ? 16.37800 10.92500 19.71300 1.000 35.35537 223 VAL A O 1
ATOM 3133 N N . PHE A 1 213 ? 14.80100 9.52400 18.94200 1.000 30.78656 224 PHE A N 1
ATOM 3134 C CA . PHE A 1 213 ? 15.10600 9.76100 17.54500 1.000 31.36823 224 PHE A CA 1
ATOM 3135 C C . PHE A 1 213 ? 13.92100 10.41500 16.84500 1.000 29.53363 224 PHE A C 1
ATOM 3136 O O . PHE A 1 213 ? 12.81300 10.47900 17.37100 1.000 27.80824 224 PHE A O 1
ATOM 3153 N N . THR A 1 214 ? 14.18200 10.95500 15.67600 1.000 30.37065 225 THR A N 1
ATOM 3154 C CA . THR A 1 214 ? 13.16200 11.60600 14.89500 1.000 28.39433 225 THR A CA 1
ATOM 3155 C C . THR A 1 214 ? 12.71200 10.77600 13.71400 1.000 28.87319 225 THR A C 1
ATOM 3156 O O . THR A 1 214 ? 13.41600 9.90200 13.25600 1.000 29.48479 225 THR A O 1
ATOM 3167 N N . PHE A 1 215 ? 11.52100 11.07000 13.22100 1.000 26.41207 226 PHE A N 1
ATOM 3168 C CA . PHE A 1 215 ? 11.05000 10.39300 12.01900 1.000 26.11628 226 PHE A CA 1
ATOM 3169 C C . PHE A 1 215 ? 12.04400 10.57300 10.87700 1.000 27.70931 226 PHE A C 1
ATOM 3170 O O . PHE A 1 215 ? 12.28800 9.64200 10.10300 1.000 28.45701 226 PHE A O 1
ATOM 3187 N N . ARG A 1 216 ? 12.64000 11.77200 10.75100 1.000 28.27912 227 ARG A N 1
ATOM 3188 C CA . ARG A 1 216 ? 13.54500 12.02800 9.63900 1.000 29.73292 227 ARG A CA 1
ATOM 3189 C C . ARG A 1 216 ? 14.76500 11.11200 9.66500 1.000 31.76429 227 ARG A C 1
ATOM 3190 O O . ARG A 1 216 ? 15.35100 10.83300 8.61500 1.000 35.88776 227 ARG A O 1
ATOM 3197 N N . ASP A 1 217 ? 15.18300 10.65300 10.83500 1.000 32.29785 228 ASP A N 1
ATOM 3198 C CA . ASP A 1 217 ? 16.32900 9.76200 10.93700 1.000 37.06180 228 ASP A CA 1
ATOM 3199 C C . ASP A 1 217 ? 15.92600 8.31200 11.16300 1.000 33.99252 228 ASP A C 1
ATOM 3200 O O . ASP A 1 217 ? 16.80400 7.45600 11.31100 1.000 35.52305 228 ASP A O 1
ATOM 3209 N N . SER A 1 218 ? 14.62500 8.01100 11.18000 1.000 32.14432 229 SER A N 1
ATOM 3210 C CA . SER A 1 218 ? 14.18200 6.70500 11.66100 1.000 31.77997 229 SER A CA 1
ATOM 3211 C C . SER A 1 218 ? 14.56000 5.58500 10.70200 1.000 32.83576 229 SER A C 1
ATOM 3212 O O . SER A 1 218 ? 14.97500 4.50800 11.14300 1.000 33.69307 229 SER A O 1
ATOM 3220 N N . LEU A 1 219 ? 14.42700 5.80500 9.39100 1.000 32.81444 230 LEU A N 1
ATOM 3221 C CA . LEU A 1 219 ? 14.69500 4.72000 8.45100 1.000 33.71193 230 LEU A CA 1
ATOM 3222 C C . LEU A 1 219 ? 16.12000 4.20900 8.60400 1.000 35.95237 230 LEU A C 1
ATOM 3223 O O . LEU A 1 219 ? 16.35200 2.99400 8.63300 1.000 36.66766 230 LEU A O 1
ATOM 3239 N N . GLU A 1 220 ? 17.07800 5.13000 8.71800 1.000 37.08380 231 GLU A N 1
ATOM 3240 C CA . GLU A 1 220 ? 18.46400 4.70700 8.84000 1.000 39.27615 231 GLU A CA 1
ATOM 3241 C C . GLU A 1 220 ? 18.75200 4.09300 10.20800 1.000 39.65255 231 GLU A C 1
ATOM 3242 O O . GLU A 1 220 ? 19.49000 3.10700 10.29500 1.000 41.06475 231 GLU A O 1
ATOM 3254 N N . ARG A 1 221 ? 18.17000 4.64700 11.28400 1.000 38.41390 232 ARG A N 1
ATOM 3255 C CA . ARG A 1 221 ? 18.35600 4.06200 12.61600 1.000 38.64869 232 ARG A CA 1
ATOM 3256 C C . ARG A 1 221 ? 17.76200 2.65500 12.70900 1.000 38.16671 232 ARG A C 1
ATOM 3257 O O . ARG A 1 221 ? 18.33000 1.78400 13.37000 1.000 40.40153 232 ARG A O 1
ATOM 3264 N N . LEU A 1 222 ? 16.61500 2.42000 12.06900 1.000 36.61943 233 LEU A N 1
ATOM 3265 C CA . LEU A 1 222 ? 16.04000 1.07900 12.00600 1.000 36.19092 233 LEU A CA 1
ATOM 3266 C C . LEU A 1 222 ? 16.98200 0.11300 11.30500 1.000 42.67696 233 LEU A C 1
ATOM 3267 O O . LEU A 1 222 ? 17.21600 -1.00300 11.78100 1.000 43.42889 233 LEU A O 1
ATOM 3283 N N . SER A 1 223 ? 17.51800 0.52400 10.15800 1.000 55.78387 234 SER A N 1
ATOM 3284 C CA . SER A 1 223 ? 18.26700 -0.35600 9.27000 1.000 73.64470 234 SER A CA 1
ATOM 3285 C C . SER A 1 223 ? 19.69000 -0.63200 9.74200 1.000 61.14984 234 SER A C 1
ATOM 3286 O O . SER A 1 223 ? 20.44700 -1.26900 9.00300 1.000 89.06230 234 SER A O 1
ATOM 3294 N N . ILE A 1 224 ? 20.08000 -0.17900 10.92900 1.000 64.89650 235 ILE A N 1
ATOM 3295 C CA . ILE A 1 224 ? 21.42300 -0.46500 11.42500 1.000 85.03375 235 ILE A CA 1
ATOM 3296 C C . ILE A 1 224 ? 21.63300 -1.97500 11.49600 1.000 79.42444 235 ILE A C 1
ATOM 3297 O O . ILE A 1 224 ? 20.71800 -2.72500 11.83600 1.000 90.48817 235 ILE A O 1
ATOM 3313 N N . LYS B 2 4 ? -4.42200 4.57700 37.02300 1.000 39.95433 9 LYS B N 1
ATOM 3314 C CA . LYS B 2 4 ? -4.91500 3.47200 36.20400 1.000 38.17263 9 LYS B CA 1
ATOM 3315 C C . LYS B 2 4 ? -4.01400 2.22400 36.35900 1.000 34.13484 9 LYS B C 1
ATOM 3316 O O . LYS B 2 4 ? -2.91500 2.20100 35.84900 1.000 34.38434 9 LYS B O 1
ATOM 3322 N N . THR B 2 5 ? -4.47300 1.19200 37.07300 1.000 31.21937 10 THR B N 1
ATOM 3323 C CA . THR B 2 5 ? -3.72200 -0.04700 37.17400 1.000 29.37961 10 THR B CA 1
ATOM 3324 C C . THR B 2 5 ? -3.91600 -0.89800 35.92800 1.000 27.34769 10 THR B C 1
ATOM 3325 O O . THR B 2 5 ? -4.92500 -0.79800 35.22500 1.000 28.67549 10 THR B O 1
ATOM 3336 N N . ARG B 2 6 ? -2.92600 -1.73900 35.65700 1.000 23.24654 11 ARG B N 1
ATOM 3337 C CA . ARG B 2 6 ? -3.02500 -2.74400 34.61200 1.000 21.60114 11 ARG B CA 1
ATOM 3338 C C . ARG B 2 6 ? -2.68800 -4.10200 35.20500 1.000 21.12560 11 ARG B C 1
ATOM 3339 O O . ARG B 2 6 ? -2.11400 -4.21000 36.29400 1.000 23.33960 11 ARG B O 1
ATOM 3360 N N . VAL B 2 7 ? -3.07600 -5.14400 34.48200 1.000 21.52228 12 VAL B N 1
ATOM 3361 C CA . VAL B 2 7 ? -2.76000 -6.52100 34.82800 1.000 21.31444 12 VAL B CA 1
ATOM 3362 C C . VAL B 2 7 ? -1.74600 -7.0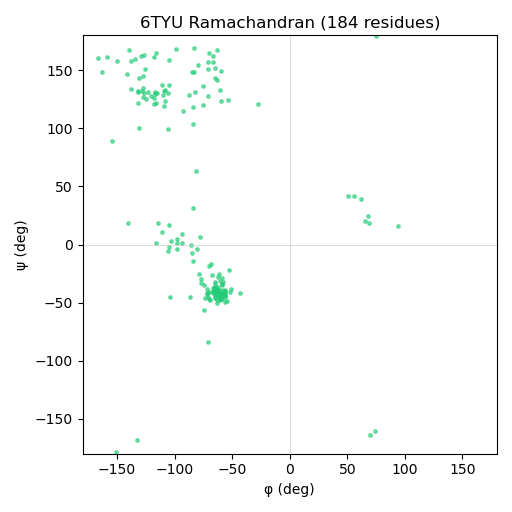1100 33.80900 1.000 22.79998 12 VAL B C 1
ATOM 3363 O O . VAL B 2 7 ? -2.02700 -7.02300 32.60500 1.000 20.21198 12 VAL B O 1
ATOM 3376 N N . LEU B 2 8 ? -0.57200 -7.38700 34.28000 1.000 18.92720 13 LEU B N 1
ATOM 3377 C CA . LEU B 2 8 ? 0.44200 -7.90100 33.37600 1.000 17.83825 13 LEU B CA 1
ATOM 3378 C C . LEU B 2 8 ? 0.23100 -9.38900 33.15500 1.000 17.91556 13 LEU B C 1
ATOM 3379 O O . LEU B 2 8 ? -0.22800 -10.09400 34.05400 1.000 20.89752 13 LEU B O 1
ATOM 3395 N N . PRO B 2 9 ? 0.56800 -9.90700 31.98000 1.000 16.86505 14 PRO B N 1
ATOM 3396 C CA . PRO B 2 9 ? 0.51100 -11.36100 31.79900 1.000 18.15722 14 PRO B CA 1
ATOM 3397 C C . PRO B 2 9 ? 1.44000 -12.06900 32.77800 1.000 18.37639 14 PRO B C 1
ATOM 3398 O O . PRO B 2 9 ? 2.48400 -11.54200 33.17600 1.000 19.72454 14 PRO B O 1
ATOM 3409 N N . SER B 2 10 ? 1.04200 -13.29000 33.16200 1.000 18.11013 15 SER B N 1
ATOM 3410 C CA . SER B 2 10 ? 1.72900 -14.00600 34.22900 1.000 20.68120 15 SER B CA 1
ATOM 3411 C C . SER B 2 10 ? 3.20600 -14.22000 33.92500 1.000 19.89027 15 SER B C 1
ATOM 3412 O O . SER B 2 10 ? 4.03400 -14.21000 34.84000 1.000 22.76906 15 SER B O 1
ATOM 3420 N N . TRP B 2 11 ? 3.56400 -14.43600 32.65700 1.000 18.12914 16 TRP B N 1
ATOM 3421 C CA . TRP B 2 11 ? 4.96600 -14.71400 32.36300 1.000 20.81950 16 TRP B CA 1
ATOM 3422 C C . TRP B 2 11 ? 5.86000 -13.54700 32.75500 1.000 24.12744 16 TRP B C 1
ATOM 3423 O O . TRP B 2 11 ? 7.04500 -13.74400 33.04600 1.000 24.51571 16 TRP B O 1
ATOM 3444 N N . LEU B 2 12 ? 5.31000 -12.33100 32.78700 1.000 20.19608 17 LEU B N 1
ATOM 3445 C CA . LEU B 2 12 ? 6.09700 -11.16100 33.15400 1.000 22.32559 17 LEU B CA 1
ATOM 3446 C C . LEU B 2 12 ? 6.32300 -11.05800 34.65400 1.000 28.23230 17 LEU B C 1
ATOM 3447 O O . LEU B 2 12 ? 7.34200 -10.50400 35.08500 1.000 27.67052 17 LEU B O 1
ATOM 3463 N N . THR B 2 13 ? 5.39300 -11.56900 35.46000 1.000 35.49431 18 THR B N 1
ATOM 3464 C CA . THR B 2 13 ? 5.45800 -11.42300 36.90800 1.000 34.73139 18 THR B CA 1
ATOM 3465 C C . THR B 2 13 ? 5.86800 -12.69700 37.63100 1.000 36.01027 18 THR B C 1
ATOM 3466 O O . THR B 2 13 ? 6.06400 -12.65800 38.85100 1.000 40.79365 18 THR B O 1
ATOM 3477 N N . ALA B 2 14 ? 6.00400 -13.81100 36.92300 1.000 38.62422 19 ALA B N 1
ATOM 3478 C CA . ALA B 2 14 ? 6.33500 -15.08400 37.54900 1.000 63.46893 19 ALA B CA 1
ATOM 3479 C C . ALA B 2 14 ? 7.62900 -14.98200 38.34900 1.000 58.55123 19 ALA B C 1
ATOM 3480 O O . ALA B 2 14 ? 8.59100 -14.35200 37.91200 1.000 69.58909 19 ALA B O 1
#

Secondary structure (DSSP, 8-state):
--EEEEEEE--GGGG---STTS-HHHHHHHHHHHHHHHHHHTT---EEEEEEES-SS-BSTT-BTTBSTTEEEEEEEE---HHHHHIIIII----SS---HHHHHHHHHHHHHHHTTT---S-EEEEEE----S----TTHHHHHHHHHHTTEEEEEEESS----------HHHHHHHHHHHHHHHHHHGGGGGG--EEHHHHHHHHT-/------HHHH-

Nearest PDB structures (foldseek):
  6tyz-assembly1_A  TM=9.985E-01  e=1.992E-40  Xenopus laevis
  6tyw-assembly1_A  TM=9.918E-01  e=2.016E-37  Xenopus laevis
  6tyx-assembly1_A  TM=9.559E-01  e=1.745E-36  Xenopus laevis
  6tyx-assembly2_B  TM=9.491E-01  e=1.797E-34  Xenopus laevis
  6erg-assembly1_B  TM=9.520E-01  e=1.574E-30  Homo sapiens

Sequence (220 aa):
KSAVVLCMMDVGLAMSSHSNQGKESPFEEQAKKVMMMLFLQRQVFAESKDEIIAVVLYGTDTTDNALAREDQYEENISVHRRHLMMLPDFDLLEQIENVVEPGSVQADFLDALIVSMDLLLQKETLGKKYTRLHIAVFSDLSSSSPFSVDQLEVIIANLKKAEITLQFFLPFSSVDGPGKGLSDQQKEGIEMVRKIMFSLDGEEGLSEVFTFRDSLERLSIKTRVLPSWLTA

Organism: Xenopus laevis (NCBI:txid8355)

InterPro domains:
  IPR005160 Ku70/Ku80 C-terminal arm [PF03730] (474-565)
  IPR005161 Ku70/Ku80, N-terminal alpha/beta [PF03731] (8-242)
  IPR006164 Ku70/Ku80, DNA-binding domain [PF02735] (253-450)
  IPR006164 Ku70/Ku80, DNA-binding domain [SM00559] (301-440)
  IPR014893 Ku, C-terminal [PF08785] (588-700)
  IPR016194 SPOC-like, C-terminal domain superfamily [G3DSA:2.40.290.10] (243-442)
  IPR016194 SPOC-like, C-terminal domain superfamily [SSF100939] (241-541)
  IPR024193 Ku80 [PIRSF016570] (1-702)
  IPR024193 Ku80 [cd00873] (243-539)
  IPR036465 von Willebrand factor A-like domain superfamily [G3DSA:3.40.50.410] (2-241)
  IPR036465 von Willebrand factor A-like domain superfamily [SSF53300] (6-239)
  IPR036494 Ku, C-terminal domain superfamily [G3DSA:1.25.40.240] (557-705)
  IPR036494 Ku, C-terminal domain superfamily [SSF101420] (557-704)

CATH classification: 3.40.50.410

Radius of gyration: 16.28 Å; Cα contacts (8 Å, |Δi|>4): 419; chains: 2; bounding box: 36×50×39 Å